Protein AF-A0A0C3IXW0-F1 (afdb_monomer_lite)

Structure (mmCIF, N/CA/C/O backbone):
data_AF-A0A0C3IXW0-F1
#
_entry.id   AF-A0A0C3IXW0-F1
#
loop_
_atom_site.group_PDB
_atom_site.id
_atom_site.type_symbol
_atom_site.label_atom_id
_atom_site.label_alt_id
_atom_site.label_comp_id
_atom_site.label_asym_id
_atom_site.label_entity_id
_atom_site.label_seq_id
_atom_site.pdbx_PDB_ins_code
_atom_site.Cartn_x
_atom_site.Cartn_y
_atom_site.Cartn_z
_atom_site.occupancy
_atom_site.B_iso_or_equiv
_atom_site.auth_seq_id
_atom_site.auth_comp_id
_atom_site.auth_asym_id
_atom_site.auth_atom_id
_atom_site.pdbx_PDB_model_num
ATOM 1 N N . MET A 1 1 ? 19.436 22.273 -28.286 1.00 43.81 1 MET A N 1
ATOM 2 C CA . MET A 1 1 ? 20.059 23.359 -29.070 1.00 43.81 1 MET A CA 1
ATOM 3 C C . MET A 1 1 ? 21.546 23.060 -29.174 1.00 43.81 1 MET A C 1
ATOM 5 O O . MET A 1 1 ? 22.273 23.337 -28.233 1.00 43.81 1 MET A O 1
ATOM 9 N N . LEU A 1 2 ? 21.974 22.397 -30.249 1.00 44.00 2 LEU A N 1
ATOM 10 C CA . LEU A 1 2 ? 23.385 22.105 -30.510 1.00 44.00 2 LEU A CA 1
ATOM 11 C C . LEU A 1 2 ? 23.857 23.068 -31.600 1.00 44.00 2 LEU A C 1
ATOM 13 O O . LEU A 1 2 ? 23.233 23.149 -32.655 1.00 44.00 2 LEU A O 1
ATOM 17 N N . LYS A 1 3 ? 24.893 23.850 -31.283 1.00 47.72 3 LYS A N 1
ATOM 18 C CA . LYS A 1 3 ? 25.547 24.798 -32.187 1.00 47.72 3 LYS A CA 1
ATOM 19 C C . LYS A 1 3 ? 26.262 24.006 -33.283 1.00 47.72 3 LYS A C 1
ATOM 21 O O . LYS A 1 3 ? 27.098 23.166 -32.972 1.00 47.72 3 LYS A O 1
ATOM 26 N N . SER A 1 4 ? 25.907 24.258 -34.537 1.00 51.47 4 SER A N 1
ATOM 27 C CA . SER A 1 4 ? 26.633 23.778 -35.710 1.00 51.47 4 SER A CA 1
ATOM 28 C C . SER A 1 4 ? 27.876 24.643 -35.910 1.00 51.47 4 SER A C 1
ATOM 30 O O . SER A 1 4 ? 27.757 25.842 -36.166 1.00 51.47 4 SER A O 1
ATOM 32 N N . GLU A 1 5 ? 29.052 24.043 -35.755 1.00 55.44 5 GLU A N 1
ATOM 33 C CA . GLU A 1 5 ? 30.338 24.665 -36.057 1.00 55.44 5 GLU A CA 1
ATOM 34 C C . GLU A 1 5 ? 30.558 24.710 -37.575 1.00 55.44 5 GLU A C 1
ATOM 36 O O . GLU A 1 5 ? 30.383 23.718 -38.281 1.00 55.44 5 GLU A O 1
ATOM 41 N N . HIS A 1 6 ? 30.912 25.900 -38.060 1.00 54.16 6 HIS A N 1
ATOM 42 C CA . HIS A 1 6 ? 31.424 26.150 -39.402 1.00 54.16 6 HIS A CA 1
ATOM 43 C C . HIS A 1 6 ? 32.792 25.478 -39.566 1.00 54.16 6 HIS A C 1
ATOM 45 O O . HIS A 1 6 ? 33.684 25.715 -38.754 1.00 54.16 6 HIS A O 1
ATOM 51 N N . PHE A 1 7 ? 32.970 24.698 -40.632 1.00 54.16 7 PHE A N 1
ATOM 52 C CA . PHE A 1 7 ? 34.252 24.092 -40.990 1.00 54.16 7 PHE A CA 1
ATOM 53 C C . PHE A 1 7 ? 34.618 24.461 -42.438 1.00 54.16 7 PHE A C 1
ATOM 55 O O . PHE A 1 7 ? 33.940 24.039 -43.368 1.00 54.16 7 PHE A O 1
ATOM 62 N N . PHE A 1 8 ? 35.643 25.317 -42.541 1.00 49.41 8 PHE A N 1
ATOM 63 C CA . PHE A 1 8 ? 36.585 25.612 -43.634 1.00 49.41 8 PHE A CA 1
ATOM 64 C C . PHE A 1 8 ? 36.162 25.419 -45.105 1.00 49.41 8 PHE A C 1
ATOM 66 O O . PHE A 1 8 ? 36.195 24.310 -45.628 1.00 49.41 8 PHE A O 1
ATOM 73 N N . ASP A 1 9 ? 35.947 26.548 -45.795 1.00 47.56 9 ASP A N 1
ATOM 74 C CA . ASP A 1 9 ? 36.293 26.711 -47.214 1.00 47.56 9 ASP A CA 1
ATOM 75 C C . ASP A 1 9 ? 37.772 27.129 -47.284 1.00 47.56 9 ASP A C 1
ATOM 77 O O . ASP A 1 9 ? 38.118 28.284 -47.027 1.00 47.56 9 ASP A O 1
ATOM 81 N N . GLU A 1 10 ? 38.661 26.181 -47.575 1.00 55.28 10 GLU A N 1
ATOM 82 C CA . GLU A 1 10 ? 40.061 26.457 -47.904 1.00 55.28 10 GLU A CA 1
ATOM 83 C C . GLU A 1 10 ? 40.209 26.284 -49.423 1.00 55.28 10 GLU A C 1
ATOM 85 O O . GLU A 1 10 ? 40.258 25.174 -49.948 1.00 55.28 10 GLU A O 1
ATOM 90 N N . GLU A 1 11 ? 40.162 27.405 -50.145 1.00 52.69 11 GLU A N 1
ATOM 91 C CA . GLU A 1 11 ? 40.345 27.457 -51.595 1.00 52.69 11 GLU A CA 1
ATOM 92 C C . GLU A 1 11 ? 41.782 27.059 -51.969 1.00 52.69 11 GLU A C 1
ATOM 94 O O . GLU A 1 11 ? 42.739 27.808 -51.744 1.00 52.69 11 GLU A O 1
ATOM 99 N N . ASP A 1 12 ? 41.925 25.892 -52.599 1.00 49.62 12 ASP A N 1
ATOM 100 C CA . ASP A 1 12 ? 43.148 25.453 -53.268 1.00 49.62 12 ASP A CA 1
ATOM 101 C C . ASP A 1 12 ? 43.511 26.423 -54.409 1.00 49.62 12 ASP A C 1
ATOM 103 O O . ASP A 1 12 ? 42.994 26.364 -55.529 1.00 49.62 12 ASP A O 1
ATOM 107 N N . LYS A 1 13 ? 44.454 27.329 -54.135 1.00 52.19 13 LYS A N 1
ATOM 108 C CA . LYS A 1 13 ? 45.142 28.136 -55.151 1.00 52.19 13 LYS A CA 1
ATOM 109 C C . LYS A 1 13 ? 46.038 27.237 -56.000 1.00 52.19 13 LYS A C 1
ATOM 111 O O . LYS A 1 13 ? 47.217 27.047 -55.704 1.00 52.19 13 LYS A O 1
ATOM 116 N N . VAL A 1 14 ? 45.497 26.727 -57.102 1.00 51.81 14 VAL A N 1
ATOM 117 C CA . VAL A 1 14 ? 46.283 26.082 -58.159 1.00 51.81 14 VAL A CA 1
ATOM 118 C C . VAL A 1 14 ? 47.161 27.141 -58.835 1.00 51.81 14 VAL A C 1
ATOM 120 O O . VAL A 1 14 ? 46.708 27.929 -59.663 1.00 51.81 14 VAL A O 1
ATOM 123 N N . MET A 1 15 ? 48.441 27.178 -58.462 1.00 49.78 15 MET A N 1
ATOM 124 C CA . MET A 1 15 ? 49.476 27.949 -59.153 1.00 49.78 15 MET A CA 1
ATOM 125 C C . MET A 1 15 ? 49.692 27.357 -60.553 1.00 49.78 15 MET A C 1
ATOM 127 O O . MET A 1 15 ? 50.467 26.419 -60.733 1.00 49.78 15 MET A O 1
ATOM 131 N N . HIS A 1 16 ? 49.007 27.901 -61.560 1.00 48.38 16 HIS A N 1
ATOM 132 C CA . HIS A 1 16 ? 49.350 27.666 -62.960 1.00 48.38 16 HIS A CA 1
ATOM 133 C C . HIS A 1 16 ? 50.723 28.287 -63.244 1.00 48.38 16 HIS A C 1
ATOM 135 O O . HIS A 1 16 ? 50.851 29.497 -63.423 1.00 48.38 16 HIS A O 1
ATOM 141 N N . VAL A 1 17 ? 51.764 27.456 -63.285 1.00 56.75 17 VAL A N 1
ATOM 142 C CA . VAL A 1 17 ? 53.072 27.855 -63.812 1.00 56.75 17 VAL A CA 1
ATOM 143 C C . VAL A 1 17 ? 52.932 27.968 -65.330 1.00 56.75 17 VAL A C 1
ATOM 145 O O . VAL A 1 17 ? 53.024 26.980 -66.055 1.00 56.75 17 VAL A O 1
ATOM 148 N N . VAL A 1 18 ? 52.651 29.179 -65.810 1.00 55.78 18 VAL A N 1
ATOM 149 C CA . VAL A 1 18 ? 52.699 29.516 -67.235 1.00 55.78 18 VAL A CA 1
ATOM 150 C C . VAL A 1 18 ? 54.173 29.568 -67.633 1.00 55.78 18 VAL A C 1
ATOM 152 O O . VAL A 1 18 ? 54.885 30.518 -67.315 1.00 55.78 18 VAL A O 1
ATOM 155 N N . ILE A 1 19 ? 54.656 28.515 -68.289 1.00 57.59 19 ILE A N 1
ATOM 156 C CA . ILE A 1 19 ? 55.967 28.524 -68.939 1.00 57.59 19 ILE A CA 1
ATOM 157 C C . ILE A 1 19 ? 55.780 29.248 -70.274 1.00 57.59 19 ILE A C 1
ATOM 159 O O . ILE A 1 19 ? 55.389 28.639 -71.268 1.00 57.59 19 ILE A O 1
ATOM 163 N N . GLU A 1 20 ? 56.007 30.560 -70.291 1.00 47.41 20 GLU A N 1
ATOM 164 C CA . GLU A 1 20 ? 56.061 31.314 -71.544 1.00 47.41 20 GLU A CA 1
ATOM 165 C C . GLU A 1 20 ? 57.334 30.937 -72.323 1.00 47.41 20 GLU A C 1
ATOM 167 O O . GLU A 1 20 ? 58.444 31.019 -71.777 1.00 47.41 20 GLU A O 1
ATOM 172 N N . PRO A 1 21 ? 57.226 30.524 -73.598 1.00 50.06 21 PRO A N 1
ATOM 173 C CA . PRO A 1 21 ? 58.394 30.288 -74.427 1.00 50.06 21 PRO A CA 1
ATOM 174 C C . PRO A 1 21 ? 59.062 31.630 -74.750 1.00 50.06 21 PRO A C 1
ATOM 176 O O . PRO A 1 21 ? 58.533 32.439 -75.508 1.00 50.06 21 PRO A O 1
ATOM 179 N N . LYS A 1 22 ? 60.256 31.865 -74.191 1.00 52.06 22 LYS A N 1
ATOM 180 C CA . LYS A 1 22 ? 61.136 32.965 -74.609 1.00 52.06 22 LYS A CA 1
ATOM 181 C C . LYS A 1 22 ? 61.549 32.755 -76.069 1.00 52.06 22 LYS A C 1
ATOM 183 O O . LYS A 1 22 ? 62.499 32.024 -76.344 1.00 52.06 22 LYS A O 1
ATOM 188 N N . THR A 1 23 ? 60.870 33.424 -76.994 1.00 49.09 23 THR A N 1
ATOM 189 C CA . THR A 1 23 ? 61.355 33.643 -78.359 1.00 49.09 23 THR A CA 1
ATOM 190 C C . THR A 1 23 ? 62.558 34.578 -78.278 1.00 49.09 23 THR A C 1
ATOM 192 O O . THR A 1 23 ? 62.405 35.786 -78.123 1.00 49.09 23 THR A O 1
ATOM 195 N N . LYS A 1 24 ? 63.769 34.011 -78.284 1.00 56.22 24 LYS A N 1
ATOM 196 C CA . LYS A 1 24 ? 64.997 34.788 -78.461 1.00 56.22 24 LYS A CA 1
ATOM 197 C C . LYS A 1 24 ? 65.066 35.266 -79.908 1.00 56.22 24 LYS A C 1
ATOM 199 O O . LYS A 1 24 ? 64.946 34.460 -80.827 1.00 56.22 24 LYS A O 1
ATOM 204 N N . ASP A 1 25 ? 65.249 36.573 -80.038 1.00 49.50 25 ASP A N 1
ATOM 205 C CA . ASP A 1 25 ? 65.480 37.312 -81.268 1.00 49.50 25 ASP A CA 1
ATOM 206 C C . ASP A 1 25 ? 66.530 36.656 -82.170 1.00 49.50 25 ASP A C 1
ATOM 208 O O . ASP A 1 25 ? 67.577 36.185 -81.717 1.00 49.50 25 ASP A O 1
ATOM 212 N N . ALA A 1 26 ? 66.228 36.677 -83.466 1.00 53.66 26 ALA A N 1
ATOM 213 C CA . ALA A 1 26 ? 67.170 36.414 -84.536 1.00 53.66 26 ALA A CA 1
ATOM 214 C C . ALA A 1 26 ? 68.257 37.500 -84.524 1.00 53.66 26 ALA A C 1
ATOM 216 O O . ALA A 1 26 ? 67.979 38.664 -84.805 1.00 53.66 26 ALA A O 1
ATOM 217 N N . GLY A 1 27 ? 69.486 37.114 -84.186 1.00 49.66 27 GLY A N 1
ATOM 218 C CA . GLY A 1 27 ? 70.673 37.957 -84.277 1.00 49.66 27 GLY A CA 1
ATOM 219 C C . GLY A 1 27 ? 71.800 37.197 -84.970 1.00 49.66 27 GLY A C 1
ATOM 220 O O . GLY A 1 27 ? 72.278 36.207 -84.427 1.00 49.66 27 GLY A O 1
ATOM 221 N N . ASP A 1 28 ? 72.129 37.671 -86.172 1.00 51.09 28 ASP A N 1
ATOM 222 C CA . ASP A 1 28 ? 73.335 37.502 -86.995 1.00 51.09 28 ASP A CA 1
ATOM 223 C C . ASP A 1 28 ? 74.176 36.218 -86.870 1.00 51.09 28 ASP A C 1
ATOM 225 O O . ASP A 1 28 ? 74.871 35.962 -85.886 1.00 51.09 28 ASP A O 1
ATOM 229 N N . CYS A 1 29 ? 74.196 35.464 -87.973 1.00 45.81 29 CYS A N 1
ATOM 230 C CA . CYS A 1 29 ? 75.134 34.378 -88.241 1.00 45.81 29 CYS A CA 1
ATOM 231 C C . CYS A 1 29 ? 76.547 34.922 -88.531 1.00 45.81 29 CYS A C 1
ATOM 233 O O . CYS A 1 29 ? 76.700 35.712 -89.464 1.00 45.81 29 CYS A O 1
ATOM 235 N N . PRO A 1 30 ? 77.601 34.435 -87.854 1.00 51.31 30 PRO A N 1
ATOM 236 C CA . PRO A 1 30 ? 78.941 34.429 -88.416 1.00 51.31 30 PRO A CA 1
ATOM 237 C C . PRO A 1 30 ? 79.076 33.215 -89.345 1.00 51.31 30 PRO A C 1
ATOM 239 O O . PRO A 1 30 ? 78.969 32.067 -88.911 1.00 51.31 30 PRO A O 1
ATOM 242 N N . GLU A 1 31 ? 79.304 33.481 -90.629 1.00 56.25 31 GLU A N 1
ATOM 243 C CA . GLU A 1 31 ? 79.853 32.504 -91.564 1.00 56.25 31 GLU A CA 1
ATOM 244 C C . GLU A 1 31 ? 81.318 32.250 -91.190 1.00 56.25 31 GLU A C 1
ATOM 246 O O . GLU A 1 31 ? 82.187 33.056 -91.508 1.00 56.25 31 GLU A O 1
ATOM 251 N N . ASP A 1 32 ? 81.608 31.141 -90.510 1.00 44.06 32 ASP A N 1
ATOM 252 C CA . ASP A 1 32 ? 82.931 30.529 -90.619 1.00 44.06 32 ASP A CA 1
ATOM 253 C C . ASP A 1 32 ? 82.841 29.010 -90.431 1.00 44.06 32 ASP A C 1
ATOM 255 O O . ASP A 1 32 ? 82.198 28.492 -89.516 1.00 44.06 32 ASP A O 1
ATOM 259 N N . GLY A 1 33 ? 83.411 28.284 -91.390 1.00 55.66 33 GLY A N 1
ATOM 260 C CA . GLY A 1 33 ? 83.182 26.861 -91.599 1.00 55.66 33 GLY A CA 1
ATOM 261 C C . GLY A 1 33 ? 83.818 25.968 -90.534 1.00 55.66 33 GLY A C 1
ATOM 262 O O . GLY A 1 33 ? 85.036 25.832 -90.472 1.00 55.66 33 GLY A O 1
ATOM 263 N N . SER A 1 34 ? 82.982 25.243 -89.789 1.00 49.81 34 SER A N 1
ATOM 264 C CA . SER A 1 34 ? 83.368 24.030 -89.059 1.00 49.81 34 SER A CA 1
ATOM 265 C C . SER A 1 34 ? 82.325 22.940 -89.312 1.00 49.81 34 SER A C 1
ATOM 267 O O . SER A 1 34 ? 81.274 22.878 -88.682 1.00 49.81 34 SER A O 1
ATOM 269 N N . LEU A 1 35 ? 82.609 22.055 -90.268 1.00 53.91 35 LEU A N 1
ATOM 270 C CA . LEU A 1 35 ? 81.763 20.911 -90.646 1.00 53.91 35 LEU A CA 1
ATOM 271 C C . LEU A 1 35 ? 81.792 19.756 -89.611 1.00 53.91 35 LEU A C 1
ATOM 273 O O . LEU A 1 35 ? 81.390 18.637 -89.925 1.00 53.91 35 LEU A O 1
ATOM 277 N N . GLY A 1 36 ? 82.262 20.014 -88.382 1.00 53.97 36 GLY A N 1
ATOM 278 C CA . GLY A 1 36 ? 82.403 19.030 -87.301 1.00 53.97 36 GLY A CA 1
ATOM 279 C C . GLY A 1 36 ? 81.260 18.978 -86.273 1.00 53.97 36 GLY A C 1
ATOM 280 O O . GLY A 1 36 ? 81.134 17.967 -85.590 1.00 53.97 36 GLY A O 1
ATOM 281 N N . ASP A 1 37 ? 80.398 20.000 -86.178 1.00 55.12 37 ASP A N 1
ATOM 282 C CA . ASP A 1 37 ? 79.475 20.166 -85.030 1.00 55.12 37 ASP A CA 1
ATOM 283 C C . ASP A 1 37 ? 78.031 19.653 -85.239 1.00 55.12 37 ASP A C 1
ATOM 285 O O . ASP A 1 37 ? 77.286 19.459 -84.275 1.00 55.12 37 ASP A O 1
ATOM 289 N N . CYS A 1 38 ? 77.619 19.345 -86.476 1.00 59.81 38 CYS A N 1
ATOM 290 C CA . CYS A 1 38 ? 76.260 18.847 -86.769 1.00 59.81 38 CYS A CA 1
ATOM 291 C C . CYS A 1 38 ? 75.973 17.449 -86.186 1.00 59.81 38 CYS A C 1
ATOM 293 O O . CYS A 1 38 ? 74.821 17.106 -85.911 1.00 59.81 38 CYS A O 1
ATOM 295 N N . SER A 1 39 ? 77.007 16.624 -85.988 1.00 71.00 39 SER A N 1
ATOM 296 C CA . SER A 1 39 ? 76.845 15.294 -85.388 1.00 71.00 39 SER A CA 1
ATOM 297 C C . SER A 1 39 ? 76.528 15.390 -83.891 1.00 71.00 39 SER A C 1
ATOM 299 O O . SER A 1 39 ? 75.656 14.676 -83.393 1.00 71.00 39 SER A O 1
ATOM 301 N N . ASP A 1 40 ? 77.177 16.313 -83.182 1.00 77.06 40 ASP A N 1
ATOM 302 C CA . ASP A 1 40 ? 76.970 16.521 -81.748 1.00 77.06 40 ASP A CA 1
ATOM 303 C C . ASP A 1 40 ? 75.621 17.182 -81.443 1.00 77.06 40 ASP A C 1
ATOM 305 O O . ASP A 1 40 ? 74.976 16.867 -80.441 1.00 77.06 40 ASP A O 1
ATOM 309 N N . GLU A 1 41 ? 75.138 18.072 -82.310 1.00 81.00 41 GLU A N 1
ATOM 310 C CA . GLU A 1 41 ? 73.807 18.671 -82.171 1.00 81.00 41 GLU A CA 1
ATOM 311 C C . GLU A 1 41 ? 72.678 17.651 -82.390 1.00 81.00 41 GLU A C 1
ATOM 313 O O . GLU A 1 41 ? 71.725 17.592 -81.609 1.00 81.00 41 GLU A O 1
ATOM 318 N N . MET A 1 42 ? 72.818 16.763 -83.379 1.00 82.06 42 MET A N 1
ATOM 319 C CA . MET A 1 42 ? 71.857 15.682 -83.618 1.00 82.06 42 MET A CA 1
ATOM 320 C C . MET A 1 42 ? 71.822 14.676 -82.457 1.00 82.06 42 MET A C 1
ATOM 322 O O . MET A 1 42 ? 70.748 14.211 -82.068 1.00 82.06 42 MET A O 1
ATOM 326 N N . LEU A 1 43 ? 72.980 14.355 -81.868 1.00 83.56 43 LEU A N 1
ATOM 327 C CA . LEU A 1 43 ? 73.062 13.504 -80.679 1.00 83.56 43 LEU A CA 1
ATOM 328 C C . LEU A 1 43 ? 72.434 14.175 -79.453 1.00 83.56 43 LEU A C 1
ATOM 330 O O . LEU A 1 43 ? 71.672 13.518 -78.743 1.00 83.56 43 LEU A O 1
ATOM 334 N N . ARG A 1 44 ? 72.663 15.479 -79.243 1.00 83.75 44 ARG A N 1
ATOM 335 C CA . ARG A 1 44 ? 72.003 16.257 -78.181 1.00 83.75 44 ARG A CA 1
ATOM 336 C C . ARG A 1 44 ? 70.485 16.291 -78.356 1.00 83.75 44 ARG A C 1
ATOM 338 O O . ARG A 1 44 ? 69.772 16.028 -77.395 1.00 83.75 44 ARG A O 1
ATOM 345 N N . SER A 1 45 ? 69.986 16.515 -79.571 1.00 87.38 45 SER A N 1
ATOM 346 C CA . SER A 1 45 ? 68.547 16.498 -79.879 1.00 87.38 45 SER A CA 1
ATOM 347 C C . SER A 1 45 ? 67.903 15.119 -79.657 1.00 87.38 45 SER A C 1
ATOM 349 O O . SER A 1 45 ? 66.800 15.000 -79.115 1.00 87.38 45 SER A O 1
ATOM 351 N N . ARG A 1 46 ? 68.602 14.036 -80.024 1.00 86.62 46 ARG A N 1
ATOM 352 C CA . ARG A 1 46 ? 68.128 12.667 -79.764 1.00 86.62 46 ARG A CA 1
ATOM 353 C C . ARG A 1 46 ? 68.131 12.334 -78.274 1.00 86.62 46 ARG A C 1
ATOM 355 O O . ARG A 1 46 ? 67.195 11.681 -77.812 1.00 86.62 46 ARG A O 1
ATOM 362 N N . LEU A 1 47 ? 69.148 12.784 -77.538 1.00 89.56 47 LEU A N 1
ATOM 363 C CA . LEU A 1 47 ? 69.245 12.597 -76.093 1.00 89.56 47 LEU A CA 1
ATOM 364 C C . LEU A 1 47 ? 68.114 13.337 -75.367 1.00 89.56 47 LEU A C 1
ATOM 366 O O . LEU A 1 47 ? 67.398 12.710 -74.592 1.00 89.56 47 LEU A O 1
ATOM 370 N N . THR A 1 48 ? 67.862 14.608 -75.698 1.00 90.25 48 THR A N 1
ATOM 371 C CA . THR A 1 48 ? 66.762 15.385 -75.100 1.00 90.25 48 THR A CA 1
ATOM 372 C C . THR A 1 48 ? 65.392 14.801 -75.441 1.00 90.25 48 THR A C 1
ATOM 374 O O . THR A 1 48 ? 64.539 14.684 -74.566 1.00 90.25 48 THR A O 1
ATOM 377 N N . THR A 1 49 ? 65.184 14.333 -76.677 1.00 93.12 49 THR A N 1
ATOM 378 C CA . THR A 1 49 ? 63.939 13.643 -77.064 1.00 93.12 49 THR A CA 1
ATOM 379 C C . THR A 1 49 ? 63.715 12.373 -76.234 1.00 93.12 49 THR A C 1
ATOM 381 O O . THR A 1 49 ? 62.591 12.080 -75.821 1.00 93.12 49 THR A O 1
ATOM 384 N N . MET A 1 50 ? 64.776 11.601 -75.978 1.00 94.12 50 MET A N 1
ATOM 385 C CA . MET A 1 50 ? 64.699 10.397 -75.150 1.00 94.12 50 MET A CA 1
ATOM 386 C C . MET A 1 50 ? 64.417 10.735 -73.678 1.00 94.12 50 MET A C 1
ATOM 388 O O . MET A 1 50 ? 63.594 10.068 -73.051 1.00 94.12 50 MET A O 1
ATOM 392 N N . GLU A 1 51 ? 65.048 11.778 -73.137 1.00 93.62 51 GLU A N 1
ATOM 393 C CA . GLU A 1 51 ? 64.804 12.268 -71.776 1.00 93.62 51 GLU A CA 1
ATOM 394 C C . GLU A 1 51 ? 63.363 12.758 -71.592 1.00 93.62 51 GLU A C 1
ATOM 396 O O . GLU A 1 51 ? 62.710 12.364 -70.623 1.00 93.62 51 GLU A O 1
ATOM 401 N N . CYS A 1 52 ? 62.822 13.523 -72.547 1.00 93.69 52 CYS A N 1
ATOM 402 C CA . CYS A 1 52 ? 61.420 13.946 -72.536 1.00 93.69 52 CYS A CA 1
ATOM 403 C C . CYS A 1 52 ? 60.467 12.745 -72.501 1.00 93.69 52 CYS A C 1
ATOM 405 O O . CYS A 1 52 ? 59.585 12.698 -71.646 1.00 93.69 52 CYS A O 1
ATOM 407 N N . ARG A 1 53 ? 60.694 11.720 -73.337 1.00 95.69 53 ARG A N 1
ATOM 408 C CA . ARG A 1 53 ? 59.879 10.490 -73.320 1.00 95.69 53 ARG A CA 1
ATOM 409 C C . ARG A 1 53 ? 59.956 9.746 -71.987 1.00 95.69 53 ARG A C 1
ATOM 411 O O . ARG A 1 53 ? 58.954 9.214 -71.520 1.00 95.69 53 ARG A O 1
ATOM 418 N N . LEU A 1 54 ? 61.133 9.684 -71.358 1.00 95.81 54 LEU A N 1
ATOM 419 C CA . LEU A 1 54 ? 61.286 9.059 -70.038 1.00 95.81 54 LEU A CA 1
ATOM 420 C C . LEU A 1 54 ? 60.522 9.829 -68.950 1.00 95.81 54 LEU A C 1
ATOM 422 O O . LEU A 1 54 ? 59.938 9.205 -68.061 1.00 95.81 54 LEU A O 1
ATOM 426 N N . ILE A 1 55 ? 60.513 11.163 -69.016 1.00 96.00 55 ILE A N 1
ATOM 427 C CA . ILE A 1 55 ? 59.741 12.017 -68.105 1.00 96.00 55 ILE A CA 1
ATOM 428 C C . ILE A 1 55 ? 58.239 11.806 -68.321 1.00 96.00 55 ILE A C 1
ATOM 430 O O . ILE A 1 55 ? 57.523 11.602 -67.342 1.00 96.00 55 ILE A O 1
ATOM 434 N N . GLU A 1 56 ? 57.774 11.783 -69.572 1.00 96.06 56 GLU A N 1
ATOM 435 C CA . GLU A 1 56 ? 56.375 11.509 -69.930 1.00 96.06 56 GLU A CA 1
ATOM 436 C C . GLU A 1 56 ? 55.917 10.143 -69.408 1.00 96.06 56 GLU A C 1
ATOM 438 O O . GLU A 1 56 ? 54.928 10.072 -68.682 1.00 96.06 56 GLU A O 1
ATOM 443 N N . MET A 1 57 ? 56.682 9.075 -69.665 1.00 96.25 57 MET A N 1
ATOM 444 C CA . MET A 1 57 ? 56.362 7.732 -69.161 1.00 96.25 57 MET A CA 1
ATOM 445 C C . MET A 1 57 ? 56.331 7.679 -67.628 1.00 96.25 57 MET A C 1
ATOM 447 O O . MET A 1 57 ? 55.473 7.019 -67.040 1.00 96.25 57 MET A O 1
ATOM 451 N N . ARG A 1 58 ? 57.256 8.374 -66.950 1.00 96.56 58 ARG A N 1
ATOM 452 C CA . ARG A 1 58 ? 57.257 8.456 -65.481 1.00 96.56 58 ARG A CA 1
ATOM 453 C C . ARG A 1 58 ? 56.031 9.208 -64.968 1.00 96.56 58 ARG A C 1
ATOM 455 O O . ARG A 1 58 ? 55.446 8.794 -63.969 1.00 96.56 58 ARG A O 1
ATOM 462 N N . HIS A 1 59 ? 55.657 10.301 -65.626 1.00 95.94 59 HIS A N 1
ATOM 463 C CA . HIS A 1 59 ? 54.481 11.081 -65.270 1.00 95.94 59 HIS A CA 1
ATOM 464 C C . HIS A 1 59 ? 53.202 10.262 -65.459 1.00 95.94 59 HIS A C 1
ATOM 466 O O . HIS A 1 59 ? 52.417 10.158 -64.523 1.00 95.94 59 HIS A O 1
ATOM 472 N N . GLU A 1 60 ? 53.038 9.597 -66.603 1.00 96.62 60 GLU A N 1
ATOM 473 C CA . GLU A 1 60 ? 51.896 8.722 -66.880 1.00 96.62 60 GLU A CA 1
ATOM 474 C C . GLU A 1 60 ? 51.793 7.585 -65.853 1.00 96.62 60 GLU A C 1
ATOM 476 O O . GLU A 1 60 ? 50.729 7.359 -65.274 1.00 96.62 60 GLU A O 1
ATOM 481 N N . HIS A 1 61 ? 52.917 6.937 -65.524 1.00 96.75 61 HIS A N 1
ATOM 482 C CA . HIS A 1 61 ? 52.958 5.908 -64.484 1.00 96.75 61 HIS A CA 1
ATOM 483 C C . HIS A 1 61 ? 52.551 6.442 -63.099 1.00 96.75 61 HIS A C 1
ATOM 485 O O . HIS A 1 61 ? 51.815 5.776 -62.367 1.00 96.75 61 HIS A O 1
ATOM 491 N N . ASN A 1 62 ? 53.008 7.640 -62.723 1.00 96.62 62 ASN A N 1
ATOM 492 C CA . ASN A 1 62 ? 52.628 8.269 -61.456 1.00 96.62 62 ASN A CA 1
ATOM 493 C C . ASN A 1 62 ? 51.144 8.653 -61.432 1.00 96.62 62 ASN A C 1
ATOM 495 O O . ASN A 1 62 ? 50.474 8.419 -60.427 1.00 96.62 62 ASN A O 1
ATOM 499 N N . MET A 1 63 ? 50.615 9.183 -62.536 1.00 97.12 63 MET A N 1
ATOM 500 C CA . MET A 1 63 ? 49.197 9.519 -62.659 1.00 97.12 63 MET A CA 1
ATOM 501 C C . MET A 1 63 ? 48.313 8.274 -62.544 1.00 97.12 63 MET A C 1
ATOM 503 O O . MET A 1 63 ? 47.294 8.310 -61.854 1.00 97.12 63 MET A O 1
ATOM 507 N N . GLU A 1 64 ? 48.720 7.150 -63.139 1.00 97.19 64 GLU A N 1
ATOM 508 C CA . GLU A 1 64 ? 47.982 5.890 -63.020 1.00 97.19 64 GLU A CA 1
ATOM 509 C C . GLU A 1 6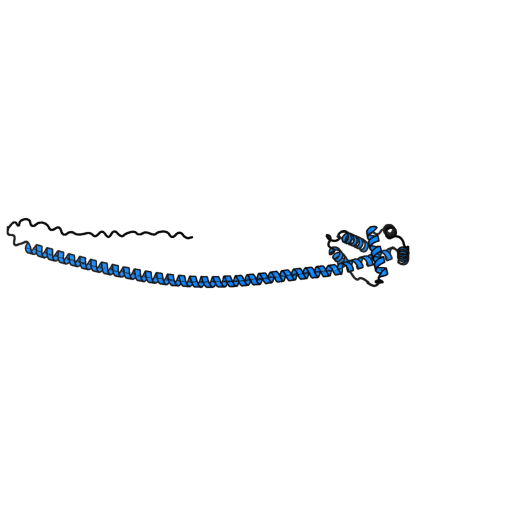4 ? 48.063 5.298 -61.601 1.00 97.19 64 GLU A C 1
ATOM 511 O O . GLU A 1 64 ? 47.061 4.794 -61.078 1.00 97.19 64 GLU A O 1
ATOM 516 N N . ARG A 1 65 ? 49.215 5.425 -60.921 1.00 96.94 65 ARG A N 1
ATOM 517 C CA . ARG A 1 65 ? 49.346 5.071 -59.495 1.00 96.94 65 ARG A CA 1
ATOM 518 C C . ARG A 1 65 ? 48.391 5.906 -58.637 1.00 96.94 65 ARG A C 1
ATOM 520 O O . ARG A 1 65 ? 47.619 5.324 -57.878 1.00 96.94 65 ARG A O 1
ATOM 527 N N . HIS A 1 66 ? 48.383 7.230 -58.791 1.00 97.12 66 HIS A N 1
ATOM 528 C CA . HIS A 1 66 ? 47.494 8.111 -58.028 1.00 97.12 66 HIS A CA 1
ATOM 529 C C . HIS A 1 66 ? 46.017 7.854 -58.325 1.00 97.12 66 HIS A C 1
ATOM 531 O O . HIS A 1 66 ? 45.204 7.801 -57.404 1.00 97.12 66 HIS A O 1
ATOM 537 N N . ARG A 1 67 ? 45.650 7.609 -59.589 1.00 96.94 67 ARG A N 1
ATOM 538 C CA . ARG A 1 67 ? 44.285 7.205 -59.955 1.00 96.94 67 ARG A CA 1
ATOM 539 C C . ARG A 1 67 ? 43.884 5.901 -59.261 1.00 96.94 67 ARG A C 1
ATOM 541 O O . ARG A 1 67 ? 42.771 5.795 -58.745 1.00 96.94 67 ARG A O 1
ATOM 548 N N . SER A 1 68 ? 44.787 4.923 -59.219 1.00 97.12 68 SER A N 1
ATOM 549 C CA . SER A 1 68 ? 44.563 3.647 -58.534 1.00 97.12 68 SER A CA 1
ATOM 550 C C . SER A 1 68 ? 44.421 3.809 -57.017 1.00 97.12 68 SER A C 1
ATOM 552 O O . SER A 1 68 ? 43.574 3.156 -56.410 1.00 97.12 68 SER A O 1
ATOM 554 N N . GLU A 1 69 ? 45.221 4.676 -56.396 1.00 97.62 69 GLU A N 1
ATOM 555 C CA . GLU A 1 69 ? 45.130 5.012 -54.968 1.00 97.62 69 GLU A CA 1
ATOM 556 C C . GLU A 1 69 ? 43.812 5.719 -54.638 1.00 97.62 69 GLU A C 1
ATOM 558 O O . GLU A 1 69 ? 43.106 5.292 -53.726 1.00 97.62 69 GLU A O 1
ATOM 563 N N . MET A 1 70 ? 43.420 6.715 -55.439 1.00 97.69 70 MET A N 1
ATOM 564 C CA . MET A 1 70 ? 42.139 7.413 -55.292 1.00 97.69 70 MET A CA 1
ATOM 565 C C . MET A 1 70 ? 40.950 6.459 -55.408 1.00 97.69 70 MET A C 1
ATOM 567 O O . MET A 1 70 ? 40.015 6.538 -54.615 1.00 97.69 70 MET A O 1
ATOM 571 N N . LYS A 1 71 ? 40.999 5.505 -56.346 1.00 97.50 71 LYS A N 1
ATOM 572 C CA . LYS A 1 71 ? 39.955 4.483 -56.485 1.00 97.50 71 LYS A CA 1
ATOM 573 C C . LYS A 1 71 ? 39.859 3.576 -55.253 1.00 97.50 71 LYS A C 1
ATOM 575 O O . LYS A 1 71 ? 38.757 3.253 -54.821 1.00 97.50 71 LYS A O 1
ATOM 580 N N . LYS A 1 72 ? 40.996 3.173 -54.671 1.00 97.81 72 LYS A N 1
ATOM 581 C CA . LYS A 1 72 ? 41.010 2.374 -53.434 1.00 97.81 72 LYS A CA 1
ATOM 582 C C . LYS A 1 72 ? 40.418 3.152 -52.260 1.00 97.81 72 LYS A C 1
ATOM 584 O O . LYS A 1 72 ? 39.611 2.588 -51.527 1.00 97.81 72 LYS A O 1
ATOM 589 N N . LEU A 1 73 ? 40.779 4.428 -52.120 1.00 97.88 73 LEU A N 1
ATOM 590 C CA . LEU A 1 73 ? 40.254 5.300 -51.071 1.00 97.88 73 LEU A CA 1
ATOM 591 C C . LEU A 1 73 ? 38.733 5.488 -51.203 1.00 97.88 73 LEU A C 1
ATOM 593 O O . LEU A 1 73 ? 38.019 5.380 -50.210 1.00 97.88 73 LEU A O 1
ATOM 597 N N . ASP A 1 74 ? 38.228 5.702 -52.423 1.00 97.75 74 ASP A N 1
ATOM 598 C CA . ASP A 1 74 ? 36.786 5.802 -52.700 1.00 97.75 74 ASP A CA 1
ATOM 599 C C . ASP A 1 74 ? 36.040 4.506 -52.339 1.00 97.75 74 ASP A C 1
ATOM 601 O O . ASP A 1 74 ? 35.003 4.534 -51.671 1.00 97.75 74 ASP A O 1
ATOM 605 N N . ASP A 1 75 ? 36.593 3.345 -52.703 1.00 97.69 75 ASP A N 1
ATOM 606 C CA . ASP A 1 75 ? 36.002 2.051 -52.355 1.00 97.69 75 ASP A CA 1
ATOM 607 C C . ASP A 1 75 ? 36.015 1.793 -50.836 1.00 97.69 75 ASP A C 1
ATOM 609 O O . ASP A 1 75 ? 35.045 1.258 -50.288 1.00 97.69 75 ASP A O 1
ATOM 613 N N . GLU A 1 76 ? 37.084 2.169 -50.133 1.00 98.00 76 GLU A N 1
ATOM 614 C CA . GLU A 1 76 ? 37.169 2.085 -48.671 1.00 98.00 76 GLU A CA 1
ATOM 615 C C . GLU A 1 76 ? 36.173 3.024 -47.989 1.00 98.00 76 GLU A C 1
ATOM 617 O O . GLU A 1 76 ? 35.454 2.602 -47.077 1.00 98.00 76 GLU A O 1
ATOM 622 N N . PHE A 1 77 ? 36.060 4.260 -48.478 1.00 98.00 77 PHE A N 1
ATOM 623 C CA . PHE A 1 77 ? 35.084 5.230 -48.002 1.00 98.00 77 PHE A CA 1
ATOM 624 C C . PHE A 1 77 ? 33.654 4.715 -48.196 1.00 98.00 77 PHE A C 1
ATOM 626 O O . PHE A 1 77 ? 32.866 4.714 -47.247 1.00 98.00 77 PHE A O 1
ATOM 633 N N . ARG A 1 78 ? 33.325 4.171 -49.376 1.00 98.00 78 ARG A N 1
ATOM 634 C CA . ARG A 1 78 ? 32.009 3.572 -49.651 1.00 98.00 78 ARG A CA 1
ATOM 635 C C . ARG A 1 78 ? 31.688 2.442 -48.669 1.00 98.00 78 ARG A C 1
ATOM 637 O O . ARG A 1 78 ? 30.605 2.424 -48.084 1.00 98.00 78 ARG A O 1
ATOM 644 N N . ARG A 1 79 ? 32.644 1.540 -48.408 1.00 98.00 79 ARG A N 1
ATOM 645 C CA . ARG A 1 79 ? 32.475 0.457 -47.417 1.00 98.00 79 ARG A CA 1
ATOM 646 C C . ARG A 1 79 ? 32.282 0.995 -45.996 1.00 98.00 79 ARG A C 1
ATOM 648 O O . ARG A 1 79 ? 31.474 0.443 -45.245 1.00 98.00 79 ARG A O 1
ATOM 655 N N . ALA A 1 80 ? 33.001 2.050 -45.615 1.00 97.31 80 ALA A N 1
ATOM 656 C CA . ALA A 1 80 ? 32.862 2.685 -44.306 1.00 97.31 80 ALA A CA 1
ATOM 657 C C . ALA A 1 80 ? 31.481 3.341 -44.133 1.00 97.31 80 ALA A C 1
ATOM 659 O O . ALA A 1 80 ? 30.844 3.175 -43.087 1.00 97.31 80 ALA A O 1
ATOM 660 N N . VAL A 1 81 ? 30.977 4.016 -45.170 1.00 97.88 81 VAL A N 1
ATOM 661 C CA . VAL A 1 81 ? 29.622 4.588 -45.198 1.00 97.88 81 VAL A CA 1
ATOM 662 C C . VAL A 1 81 ? 28.564 3.492 -45.058 1.00 97.88 81 VAL A C 1
ATOM 664 O O . VAL A 1 81 ? 27.669 3.609 -44.217 1.00 97.88 81 VAL A O 1
ATOM 667 N N . ASP A 1 82 ? 28.688 2.390 -45.800 1.00 97.25 82 ASP A N 1
ATOM 668 C CA . ASP A 1 82 ? 27.750 1.266 -45.712 1.00 97.25 82 ASP A CA 1
ATOM 669 C C . ASP A 1 82 ? 27.746 0.613 -44.324 1.00 97.25 82 ASP A C 1
ATOM 671 O O . ASP A 1 82 ? 26.682 0.274 -43.792 1.00 97.25 82 ASP A O 1
ATOM 675 N N . LYS A 1 83 ? 28.922 0.465 -43.701 1.00 97.88 83 LYS A N 1
ATOM 676 C CA . LYS A 1 83 ? 29.043 -0.048 -42.329 1.00 97.88 83 LYS A CA 1
ATOM 677 C C . LYS A 1 83 ? 28.351 0.881 -41.333 1.00 97.88 83 LYS A C 1
ATOM 679 O O . LYS A 1 83 ? 27.544 0.411 -40.533 1.00 97.88 83 LYS A O 1
ATOM 684 N N . THR A 1 84 ? 28.595 2.186 -41.430 1.00 97.50 84 THR A N 1
ATOM 685 C CA . THR A 1 84 ? 27.942 3.196 -40.585 1.00 97.50 84 THR A CA 1
ATOM 686 C C . THR A 1 84 ? 26.423 3.163 -40.753 1.00 97.50 84 THR A C 1
ATOM 688 O O . THR A 1 84 ? 25.691 3.160 -39.765 1.00 97.50 84 THR A O 1
ATOM 691 N N . LYS A 1 85 ? 25.924 3.048 -41.990 1.00 97.81 85 LYS A N 1
ATOM 692 C CA . LYS A 1 85 ? 24.485 2.950 -42.273 1.00 97.81 85 LYS A CA 1
ATOM 693 C C . LYS A 1 85 ? 23.848 1.722 -41.617 1.00 97.81 85 LYS A C 1
ATOM 695 O O . LYS A 1 85 ? 22.756 1.833 -41.060 1.00 97.81 85 LYS A O 1
ATOM 700 N N . LYS A 1 86 ? 24.525 0.567 -41.650 1.00 98.12 86 LYS A N 1
ATOM 701 C CA . LYS A 1 86 ? 24.073 -0.646 -40.946 1.00 98.12 86 LYS A CA 1
ATOM 702 C C . LYS A 1 86 ? 24.017 -0.420 -39.435 1.00 98.12 86 LYS A C 1
ATOM 704 O O . LYS A 1 86 ? 22.959 -0.620 -38.850 1.00 98.12 86 LYS A O 1
ATOM 709 N N . SER A 1 87 ? 25.083 0.113 -38.835 1.00 97.56 87 SER A N 1
ATOM 710 C CA . SER A 1 87 ? 25.117 0.401 -37.394 1.00 97.56 87 SER A CA 1
ATOM 711 C C . SER A 1 87 ? 24.035 1.395 -36.953 1.00 97.56 87 SER A C 1
ATOM 713 O O . SER A 1 87 ? 23.428 1.213 -35.902 1.00 97.56 87 SER A O 1
ATOM 715 N N . VAL A 1 88 ? 23.730 2.415 -37.763 1.00 97.75 88 VAL A N 1
ATOM 716 C CA . VAL A 1 88 ? 22.623 3.350 -37.490 1.00 97.75 88 VAL A CA 1
ATOM 717 C C . VAL A 1 88 ? 21.269 2.636 -37.504 1.00 97.75 88 VAL A C 1
ATOM 719 O O . VAL A 1 88 ? 20.410 2.933 -36.673 1.00 97.75 88 VAL A O 1
ATOM 722 N N . ASN A 1 89 ? 21.054 1.698 -38.427 1.00 96.88 89 ASN A N 1
ATOM 723 C CA . ASN A 1 89 ? 19.812 0.927 -38.477 1.00 96.88 89 ASN A CA 1
ATOM 724 C C . ASN A 1 89 ? 19.676 -0.020 -37.278 1.00 96.88 89 ASN A C 1
ATOM 726 O O . ASN A 1 89 ? 18.591 -0.102 -36.701 1.00 96.88 89 ASN A O 1
ATOM 730 N N . ASP A 1 90 ? 20.766 -0.664 -36.861 1.00 97.50 90 ASP A N 1
ATOM 731 C CA . ASP A 1 90 ? 20.782 -1.511 -35.665 1.00 97.50 90 ASP A CA 1
ATOM 732 C C . ASP A 1 90 ? 20.467 -0.688 -34.408 1.00 97.50 90 ASP A C 1
ATOM 734 O O . ASP A 1 90 ? 19.611 -1.071 -33.609 1.00 97.50 90 ASP A O 1
ATOM 738 N N . LEU A 1 91 ? 21.059 0.505 -34.279 1.00 97.94 91 LEU A N 1
ATOM 739 C CA . LEU A 1 91 ? 20.771 1.421 -33.174 1.00 97.94 91 LEU A CA 1
ATOM 740 C C . LEU A 1 91 ? 19.294 1.847 -33.154 1.00 97.94 91 LEU A C 1
ATOM 742 O O . LEU A 1 91 ? 18.666 1.864 -32.096 1.00 97.94 91 LEU A O 1
ATOM 746 N N . LYS A 1 92 ? 18.712 2.158 -34.320 1.00 97.75 92 LYS A N 1
ATOM 747 C CA . LYS A 1 92 ? 17.280 2.486 -34.436 1.00 97.75 92 LYS A CA 1
ATOM 748 C C . LYS A 1 92 ? 16.395 1.328 -33.982 1.00 97.75 92 LYS A C 1
ATOM 750 O O . LYS A 1 92 ? 15.381 1.566 -33.323 1.00 97.75 92 LYS A O 1
ATOM 755 N N . ARG A 1 93 ? 16.772 0.091 -34.313 1.00 97.94 93 ARG A N 1
ATOM 756 C CA . ARG A 1 93 ? 16.054 -1.108 -33.875 1.00 97.94 93 ARG A CA 1
ATOM 757 C C . ARG A 1 93 ? 16.121 -1.265 -32.357 1.00 97.94 93 ARG A C 1
ATOM 759 O O . ARG A 1 93 ? 15.063 -1.339 -31.737 1.00 97.94 93 ARG A O 1
ATOM 766 N N . VAL A 1 94 ? 17.313 -1.215 -31.762 1.00 98.12 94 VAL A N 1
ATOM 767 C CA . VAL A 1 94 ? 17.492 -1.313 -30.301 1.00 98.12 94 VAL A CA 1
ATOM 768 C C . VAL A 1 94 ? 16.716 -0.212 -29.578 1.00 98.12 94 VAL A C 1
ATOM 770 O O . VAL A 1 94 ? 15.987 -0.481 -28.630 1.00 98.12 94 VAL A O 1
ATOM 773 N N . HIS A 1 95 ? 16.775 1.027 -30.071 1.00 97.62 95 HIS A N 1
ATOM 774 C CA . HIS A 1 95 ? 15.997 2.130 -29.506 1.00 97.62 95 HIS A CA 1
ATOM 775 C C . HIS A 1 95 ? 14.480 1.862 -29.554 1.00 97.62 95 HIS A C 1
ATOM 777 O O . HIS A 1 95 ? 13.749 2.208 -28.625 1.00 97.62 95 HIS A O 1
ATOM 783 N N . SER A 1 96 ? 13.983 1.236 -30.626 1.00 96.81 96 SER A N 1
ATOM 784 C CA . SER A 1 96 ? 12.569 0.856 -30.725 1.00 96.81 96 SER A CA 1
ATOM 785 C C . SER A 1 96 ? 12.176 -0.256 -29.745 1.00 96.81 96 SER A C 1
ATOM 787 O O . SER A 1 96 ? 11.061 -0.227 -29.229 1.00 96.81 96 SER A O 1
ATOM 789 N N . GLU A 1 97 ? 13.081 -1.196 -29.466 1.00 97.94 97 GLU A N 1
ATOM 790 C CA . GLU A 1 97 ? 12.885 -2.281 -28.497 1.00 97.94 97 GLU A CA 1
ATOM 791 C C . GLU A 1 97 ? 12.853 -1.717 -27.067 1.00 97.94 97 GLU A C 1
ATOM 793 O O . GLU A 1 97 ? 11.861 -1.914 -26.367 1.00 97.94 97 GLU A O 1
ATOM 798 N N . ILE A 1 98 ? 13.820 -0.866 -26.701 1.00 97.94 98 ILE A N 1
ATOM 799 C CA . ILE A 1 98 ? 13.846 -0.161 -25.405 1.00 97.94 98 ILE A CA 1
ATOM 800 C C . ILE A 1 98 ? 12.552 0.630 -25.176 1.00 97.94 98 ILE A C 1
ATOM 802 O O . ILE A 1 98 ? 11.975 0.601 -24.090 1.00 97.94 98 ILE A O 1
ATOM 806 N N . ARG A 1 99 ? 12.046 1.330 -26.201 1.00 97.69 99 ARG A N 1
ATOM 807 C CA . ARG A 1 99 ? 10.79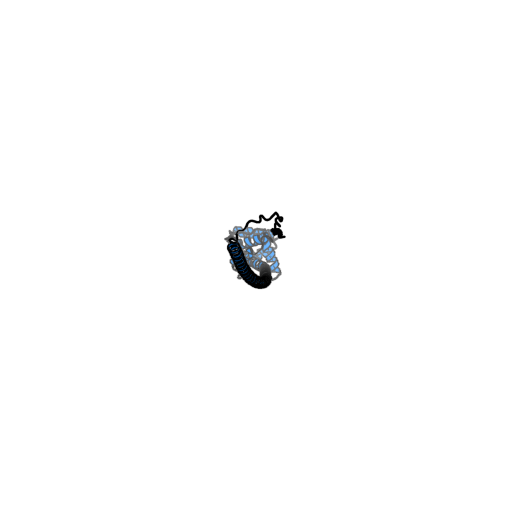8 2.098 -26.077 1.00 97.69 99 ARG A CA 1
ATOM 808 C C . ARG A 1 99 ? 9.583 1.202 -25.801 1.00 97.69 99 ARG A C 1
ATOM 810 O O . ARG A 1 99 ? 8.672 1.623 -25.088 1.00 97.69 99 ARG A O 1
ATOM 817 N N . LYS A 1 100 ? 9.545 -0.009 -26.366 1.00 97.81 100 LYS A N 1
ATOM 818 C CA . LYS A 1 100 ? 8.476 -0.982 -26.094 1.00 97.81 100 LYS A CA 1
ATOM 819 C C . LYS A 1 100 ? 8.566 -1.502 -24.663 1.00 97.81 100 LYS A C 1
ATOM 821 O O . LYS A 1 100 ? 7.559 -1.461 -23.964 1.00 97.81 100 LYS A O 1
ATOM 826 N N . GLU A 1 101 ? 9.761 -1.879 -24.215 1.00 98.06 101 GLU A N 1
ATOM 827 C CA . GLU A 1 101 ? 9.997 -2.335 -22.839 1.00 98.06 101 GLU A CA 1
ATOM 828 C C . GLU A 1 101 ? 9.623 -1.259 -21.813 1.00 98.06 101 GLU A C 1
ATOM 830 O O . GLU A 1 101 ? 8.929 -1.543 -20.842 1.00 98.06 101 GLU A O 1
ATOM 835 N N . GLN A 1 102 ? 9.983 0.006 -22.058 1.00 97.50 102 GLN A N 1
ATOM 836 C CA . GLN A 1 102 ? 9.562 1.125 -21.208 1.00 97.50 102 GLN A CA 1
ATOM 837 C C . GLN A 1 102 ? 8.037 1.258 -21.134 1.00 97.50 102 GLN A C 1
ATOM 839 O O . GLN A 1 102 ? 7.485 1.509 -20.062 1.00 97.50 102 GLN A O 1
ATOM 844 N N . SER A 1 103 ? 7.337 1.074 -22.256 1.00 96.75 103 SER A N 1
ATOM 845 C CA . SER A 1 103 ? 5.873 1.111 -22.276 1.00 96.75 103 SER A CA 1
ATOM 846 C C . SER A 1 103 ? 5.247 -0.075 -21.538 1.00 96.75 103 SER A C 1
ATOM 848 O O . SER A 1 103 ? 4.193 0.078 -20.923 1.00 96.75 103 SER A O 1
ATOM 850 N N . GLU A 1 104 ? 5.853 -1.257 -21.607 1.00 97.69 104 GLU A N 1
ATOM 851 C CA . GLU A 1 104 ? 5.418 -2.444 -20.867 1.00 97.69 104 GLU A CA 1
ATOM 852 C C . GLU A 1 104 ? 5.639 -2.282 -19.367 1.00 97.69 104 GLU A C 1
ATOM 854 O O . GLU A 1 104 ? 4.712 -2.514 -18.592 1.00 97.69 104 GLU A O 1
ATOM 859 N N . LEU A 1 105 ? 6.809 -1.780 -18.971 1.00 97.94 105 LEU A N 1
ATOM 860 C CA . LEU A 1 105 ? 7.118 -1.466 -17.584 1.00 97.94 105 LEU A CA 1
ATOM 861 C C . LEU A 1 105 ? 6.154 -0.416 -17.022 1.00 97.94 105 LEU A C 1
ATOM 863 O O . LEU A 1 105 ? 5.622 -0.599 -15.932 1.00 97.94 105 LEU A O 1
ATOM 867 N N . GLY A 1 106 ? 5.855 0.638 -17.789 1.00 98.06 106 GLY A N 1
ATOM 868 C CA . GLY A 1 106 ? 4.870 1.647 -17.396 1.00 98.06 106 GLY A CA 1
ATOM 869 C C . GLY A 1 106 ? 3.477 1.054 -17.146 1.00 98.06 106 GLY A C 1
ATOM 870 O O . GLY A 1 106 ? 2.828 1.399 -16.161 1.00 98.06 106 GLY A O 1
ATOM 871 N N . ARG A 1 107 ? 3.034 0.102 -17.980 1.00 98.06 107 ARG A N 1
ATOM 872 C CA . ARG A 1 107 ? 1.767 -0.622 -17.759 1.00 98.06 107 ARG A CA 1
ATOM 873 C C . ARG A 1 107 ? 1.816 -1.525 -16.524 1.00 98.06 107 ARG A C 1
ATOM 875 O O . ARG A 1 107 ? 0.824 -1.602 -15.805 1.00 98.06 107 ARG A O 1
ATOM 882 N N . ALA A 1 108 ? 2.940 -2.196 -16.275 1.00 97.94 108 ALA A N 1
ATOM 883 C CA . ALA A 1 108 ? 3.113 -3.049 -15.100 1.00 97.94 108 ALA A CA 1
ATOM 884 C C . ALA A 1 108 ? 3.088 -2.239 -13.793 1.00 97.94 108 ALA A C 1
ATOM 886 O O . ALA A 1 108 ? 2.432 -2.649 -12.838 1.00 97.94 108 ALA A O 1
ATOM 887 N N . ILE A 1 109 ? 3.737 -1.069 -13.770 1.00 98.00 109 ILE A N 1
ATOM 888 C CA . ILE A 1 109 ? 3.706 -0.146 -12.627 1.00 98.00 109 ILE A CA 1
ATOM 889 C C . ILE A 1 109 ? 2.270 0.307 -12.349 1.00 98.00 109 ILE A C 1
ATOM 891 O O . ILE A 1 109 ? 1.797 0.136 -11.231 1.00 98.00 109 ILE A O 1
ATOM 895 N N . ALA A 1 110 ? 1.542 0.773 -13.369 1.00 97.38 110 ALA A N 1
ATOM 896 C CA . ALA A 1 110 ? 0.150 1.195 -13.202 1.00 97.38 110 ALA A CA 1
ATOM 897 C C . ALA A 1 110 ? -0.754 0.062 -12.673 1.00 97.38 110 ALA A C 1
ATOM 899 O O . ALA A 1 110 ? -1.637 0.288 -11.848 1.00 97.38 110 ALA A O 1
ATOM 900 N N . ALA A 1 111 ? -0.529 -1.182 -13.112 1.00 97.94 111 ALA A N 1
ATOM 901 C CA . ALA A 1 111 ? -1.264 -2.336 -12.595 1.00 97.94 111 ALA A CA 1
ATOM 902 C C . ALA A 1 111 ? -0.953 -2.618 -11.113 1.00 97.94 111 ALA A C 1
ATOM 904 O O . ALA A 1 111 ? -1.860 -2.965 -10.355 1.00 97.94 111 ALA A O 1
ATOM 905 N N . LEU A 1 112 ? 0.306 -2.458 -10.693 1.00 97.94 112 LEU A N 1
ATOM 906 C CA . LEU A 1 112 ? 0.708 -2.608 -9.293 1.00 97.94 112 LEU A CA 1
ATOM 907 C C . LEU A 1 112 ? 0.134 -1.499 -8.409 1.00 97.94 112 LEU A C 1
ATOM 909 O O . LEU A 1 112 ? -0.331 -1.799 -7.314 1.00 97.94 112 LEU A O 1
ATOM 913 N N . GLU A 1 113 ? 0.102 -0.252 -8.880 1.00 97.75 113 GLU A N 1
ATOM 914 C CA . GLU A 1 113 ? -0.520 0.867 -8.157 1.00 97.75 113 GLU A CA 1
ATOM 915 C C . GLU A 1 113 ? -1.995 0.576 -7.849 1.00 97.75 113 GLU A C 1
ATOM 917 O O . GLU A 1 113 ? -2.421 0.678 -6.699 1.00 97.75 113 GLU A O 1
ATOM 922 N N . VAL A 1 114 ? -2.753 0.084 -8.837 1.00 98.00 114 VAL A N 1
ATOM 923 C CA . VAL A 1 114 ? -4.156 -0.322 -8.638 1.00 98.00 114 VAL A CA 1
ATOM 924 C C . VAL A 1 114 ? -4.286 -1.454 -7.611 1.00 98.00 114 VAL A C 1
ATOM 926 O O . VAL A 1 114 ? -5.212 -1.448 -6.798 1.00 98.00 114 VAL A O 1
ATOM 929 N N . GLN A 1 115 ? -3.375 -2.433 -7.620 1.00 97.62 115 GLN A N 1
ATOM 930 C CA . GLN A 1 115 ? -3.391 -3.516 -6.631 1.00 97.62 115 GLN A CA 1
ATOM 931 C C . GLN A 1 115 ? -3.098 -3.007 -5.218 1.00 97.62 115 GLN A C 1
ATOM 933 O O . GLN A 1 115 ? -3.774 -3.416 -4.274 1.00 97.62 115 GLN A O 1
ATOM 938 N N . VAL A 1 116 ? -2.122 -2.110 -5.066 1.00 97.62 116 VAL A N 1
ATOM 939 C CA . VAL A 1 116 ? -1.791 -1.494 -3.777 1.00 97.62 116 VAL A CA 1
ATOM 940 C C . VAL A 1 116 ? -2.992 -0.721 -3.240 1.00 97.62 116 VAL A C 1
ATOM 942 O O . VAL A 1 116 ? -3.402 -0.969 -2.104 1.00 97.62 116 VAL A O 1
ATOM 945 N N . ASP A 1 117 ? -3.624 0.116 -4.062 1.00 97.44 117 ASP A N 1
ATOM 946 C CA . ASP A 1 117 ? -4.823 0.867 -3.675 1.00 97.44 117 ASP A CA 1
ATOM 947 C C . ASP A 1 117 ? -5.960 -0.054 -3.218 1.00 97.44 117 ASP A C 1
ATOM 949 O O . ASP A 1 117 ? -6.605 0.194 -2.197 1.00 97.44 117 ASP A O 1
ATOM 953 N N . GLU A 1 118 ? -6.189 -1.157 -3.932 1.00 98.00 118 GLU A N 1
ATOM 954 C CA . GLU A 1 118 ? -7.211 -2.136 -3.566 1.00 98.00 118 GLU A CA 1
ATOM 955 C C . GLU A 1 118 ? -6.889 -2.838 -2.239 1.00 98.00 118 GLU A C 1
ATOM 957 O O . GLU A 1 118 ? -7.772 -3.027 -1.400 1.00 98.00 118 GLU A O 1
ATOM 962 N N . THR A 1 119 ? -5.624 -3.200 -1.998 1.00 97.06 119 THR A N 1
ATOM 963 C CA . THR A 1 119 ? -5.221 -3.781 -0.706 1.00 97.06 119 THR A CA 1
ATOM 964 C C . THR A 1 119 ? -5.365 -2.787 0.442 1.00 97.06 119 THR A C 1
ATOM 966 O O . THR A 1 119 ? -5.801 -3.175 1.528 1.00 97.06 119 THR A O 1
ATOM 969 N N . TYR A 1 120 ? -5.070 -1.506 0.203 1.00 96.38 120 TYR A N 1
ATOM 970 C CA . TYR A 1 120 ? -5.249 -0.452 1.192 1.00 96.38 120 TYR A CA 1
ATOM 971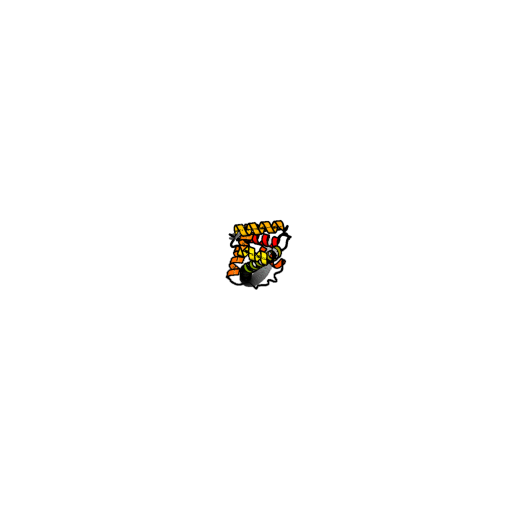 C C . TYR A 1 120 ? -6.731 -0.274 1.535 1.00 96.38 120 TYR A C 1
ATOM 973 O O . TYR A 1 120 ? -7.086 -0.325 2.710 1.00 96.38 120 TYR A O 1
ATOM 981 N N . ARG A 1 121 ? -7.611 -0.189 0.527 1.00 96.75 121 ARG A N 1
ATOM 982 C CA . ARG A 1 121 ? -9.071 -0.119 0.726 1.00 96.75 121 ARG A CA 1
ATOM 983 C C . ARG A 1 121 ? -9.625 -1.331 1.470 1.00 96.75 121 ARG A C 1
ATOM 985 O O . ARG A 1 121 ? -10.444 -1.183 2.372 1.00 96.75 121 ARG A O 1
ATOM 992 N N . LYS A 1 122 ? -9.176 -2.543 1.128 1.00 96.56 122 LYS A N 1
ATOM 993 C CA . LYS A 1 122 ? -9.583 -3.761 1.849 1.00 96.56 122 LYS A CA 1
ATOM 994 C C . LYS A 1 122 ? -9.177 -3.706 3.315 1.00 96.56 122 LYS A C 1
ATOM 996 O O . LYS A 1 122 ? -9.975 -4.060 4.178 1.00 96.56 122 LYS A O 1
ATOM 1001 N N . ARG A 1 123 ? -7.955 -3.248 3.597 1.00 95.69 123 ARG A N 1
ATOM 1002 C CA . ARG A 1 123 ? -7.465 -3.094 4.967 1.00 95.69 123 ARG A CA 1
ATOM 1003 C C . ARG A 1 123 ? -8.281 -2.061 5.738 1.00 95.69 123 ARG A C 1
ATOM 1005 O O . ARG A 1 123 ? -8.690 -2.369 6.849 1.00 95.69 123 ARG A O 1
ATOM 1012 N N . THR A 1 124 ? -8.538 -0.884 5.166 1.00 93.69 124 THR A N 1
ATOM 1013 C CA . THR A 1 124 ? -9.333 0.156 5.838 1.00 93.69 124 THR A CA 1
ATOM 1014 C C . THR A 1 124 ? -10.747 -0.328 6.126 1.00 93.69 124 THR A C 1
ATOM 1016 O O . THR A 1 124 ? -11.196 -0.207 7.256 1.00 93.69 124 THR A O 1
ATOM 1019 N N . ASN A 1 125 ? -11.402 -0.984 5.162 1.00 94.19 125 ASN A N 1
ATOM 1020 C CA . ASN A 1 125 ? -12.741 -1.540 5.368 1.00 94.19 125 ASN A CA 1
ATOM 1021 C C . ASN A 1 125 ? -12.752 -2.604 6.476 1.00 94.19 125 ASN A C 1
ATOM 1023 O O . ASN A 1 125 ? -13.625 -2.583 7.335 1.00 94.19 125 ASN A O 1
ATOM 1027 N N . ALA A 1 126 ? -11.761 -3.503 6.500 1.00 90.75 126 ALA A N 1
ATOM 1028 C CA . ALA A 1 126 ? -11.646 -4.509 7.555 1.00 90.75 126 ALA A CA 1
ATOM 1029 C C . ALA A 1 126 ? -11.400 -3.880 8.937 1.00 90.75 126 ALA A C 1
ATOM 1031 O O . ALA A 1 126 ? -11.930 -4.361 9.937 1.00 90.75 126 ALA A O 1
ATOM 1032 N N . THR A 1 127 ? -10.609 -2.805 9.004 1.00 89.19 127 THR A N 1
ATOM 1033 C CA . THR A 1 127 ? -10.422 -2.030 10.236 1.00 89.19 127 THR A CA 1
ATOM 1034 C C . THR A 1 127 ? -11.724 -1.364 10.671 1.00 89.19 127 THR A C 1
ATOM 1036 O O . THR A 1 127 ? -12.086 -1.486 11.836 1.00 89.19 127 THR A O 1
ATOM 1039 N N . ASP A 1 128 ? -12.466 -0.740 9.757 1.00 85.62 128 ASP A N 1
ATOM 1040 C CA . ASP A 1 128 ? -13.753 -0.107 10.062 1.00 85.62 128 ASP A CA 1
ATOM 1041 C C . ASP A 1 128 ? -14.794 -1.127 10.546 1.00 85.62 128 ASP A C 1
ATOM 1043 O O . ASP A 1 128 ? -15.515 -0.872 11.513 1.00 85.62 128 ASP A O 1
ATOM 1047 N N . ASP A 1 129 ? -14.855 -2.302 9.917 1.00 88.81 129 ASP A N 1
ATOM 1048 C CA . ASP A 1 129 ? -15.743 -3.393 10.322 1.00 88.81 129 ASP A CA 1
ATOM 1049 C C . ASP A 1 129 ? -15.380 -3.932 11.711 1.00 88.81 129 ASP A C 1
ATOM 1051 O O . ASP A 1 129 ? -16.267 -4.167 12.537 1.00 88.81 129 ASP A O 1
ATOM 1055 N N . LEU A 1 130 ? -14.084 -4.070 12.007 1.00 85.38 130 LEU A N 1
ATOM 1056 C CA . LEU A 1 130 ? -13.603 -4.461 13.331 1.00 85.38 130 LEU A CA 1
ATOM 1057 C C . LEU A 1 130 ? -13.929 -3.394 14.383 1.00 85.38 130 LEU A C 1
ATOM 1059 O O . LEU A 1 130 ? -14.446 -3.736 15.444 1.00 85.38 130 LEU A O 1
ATOM 1063 N N . CYS A 1 131 ? -13.716 -2.111 14.080 1.00 79.31 131 CYS A N 1
ATOM 1064 C CA . CYS A 1 131 ? -14.104 -1.007 14.957 1.00 79.31 131 CYS A CA 1
ATOM 1065 C C . CYS A 1 131 ? -15.608 -1.041 15.254 1.00 79.31 131 CYS A C 1
ATOM 1067 O O . CYS A 1 131 ? -16.000 -0.983 16.417 1.00 79.31 131 CYS A O 1
ATOM 1069 N N . ARG A 1 132 ? -16.456 -1.231 14.232 1.00 79.25 132 ARG A N 1
ATOM 1070 C CA . ARG A 1 132 ? -17.910 -1.384 14.417 1.00 79.25 132 ARG A CA 1
ATOM 1071 C C . ARG A 1 132 ? -18.245 -2.576 15.307 1.00 79.25 132 ARG A C 1
ATOM 1073 O O . ARG A 1 132 ? -19.053 -2.432 16.221 1.00 79.25 132 ARG A O 1
ATOM 1080 N N . ALA A 1 133 ? -17.634 -3.737 15.068 1.00 79.06 133 ALA A N 1
ATOM 1081 C CA . ALA A 1 133 ? -17.855 -4.931 15.880 1.00 79.06 133 ALA A CA 1
ATOM 1082 C C . ALA A 1 133 ? -17.471 -4.698 17.351 1.00 79.06 133 ALA A C 1
ATOM 1084 O O . ALA A 1 133 ? -18.248 -5.033 18.245 1.00 79.06 133 ALA A O 1
ATOM 1085 N N . ILE A 1 134 ? -16.327 -4.057 17.607 1.00 74.00 134 ILE A N 1
ATOM 1086 C CA . ILE A 1 134 ? -15.894 -3.686 18.959 1.00 74.00 134 ILE A CA 1
ATOM 1087 C C . ILE A 1 134 ? -16.897 -2.723 19.603 1.00 74.00 134 ILE A C 1
ATOM 1089 O O . ILE A 1 134 ? -17.309 -2.958 20.738 1.00 74.00 134 ILE A O 1
ATOM 1093 N N . SER A 1 135 ? -17.371 -1.699 18.885 1.00 72.75 135 SER A N 1
ATOM 1094 C CA . SER A 1 135 ? -18.384 -0.771 19.405 1.00 72.75 135 SER A CA 1
ATOM 1095 C C . SER A 1 135 ? -19.683 -1.473 19.817 1.00 72.75 135 SER A C 1
ATOM 1097 O O . SER A 1 135 ? -20.321 -1.046 20.778 1.00 72.75 135 SER A O 1
ATOM 1099 N N . PHE A 1 136 ? -20.070 -2.568 19.151 1.00 75.06 136 PHE A N 1
ATOM 1100 C CA . PHE A 1 136 ? -21.209 -3.388 19.579 1.00 75.06 136 PHE A CA 1
ATOM 1101 C C . PHE A 1 136 ? -20.909 -4.239 20.815 1.00 75.06 136 PHE A C 1
ATOM 1103 O O . PHE A 1 136 ? -21.819 -4.499 21.598 1.00 75.06 136 PHE A O 1
ATOM 1110 N N . LEU A 1 137 ? -19.661 -4.670 21.004 1.00 73.56 137 LEU A N 1
ATOM 1111 C CA . LEU A 1 137 ? -19.246 -5.509 22.129 1.00 73.56 137 LEU A CA 1
ATOM 1112 C C . LEU A 1 137 ? -18.998 -4.716 23.418 1.00 73.56 137 LEU A C 1
ATOM 1114 O O . LEU A 1 137 ? -19.205 -5.257 24.505 1.00 73.56 137 LEU A O 1
ATOM 1118 N N . VAL A 1 138 ? -18.585 -3.451 23.337 1.00 72.06 138 VAL A N 1
ATOM 1119 C CA . VAL A 1 138 ? -18.311 -2.604 24.515 1.00 72.06 138 VAL A CA 1
ATOM 1120 C C . VAL A 1 138 ? -19.511 -2.526 25.484 1.00 72.06 138 VAL A C 1
ATOM 1122 O O . VAL A 1 138 ? -19.318 -2.785 26.676 1.00 72.06 138 VAL A O 1
ATOM 1125 N N . PRO A 1 139 ? -20.762 -2.281 25.034 1.00 75.56 139 PRO A N 1
ATOM 1126 C CA . PRO A 1 139 ? -21.935 -2.301 25.911 1.00 75.56 139 PRO A CA 1
ATOM 1127 C C . PRO A 1 139 ? -22.164 -3.639 26.626 1.00 75.56 139 PRO A C 1
ATOM 1129 O O . PRO A 1 139 ? -22.642 -3.651 27.761 1.00 75.56 139 PRO A O 1
ATOM 1132 N N . PHE A 1 140 ? -21.809 -4.766 25.996 1.00 75.62 140 PHE A N 1
ATOM 1133 C CA . PHE A 1 140 ? -21.924 -6.078 26.634 1.00 75.62 140 PHE A CA 1
ATOM 1134 C C . PHE 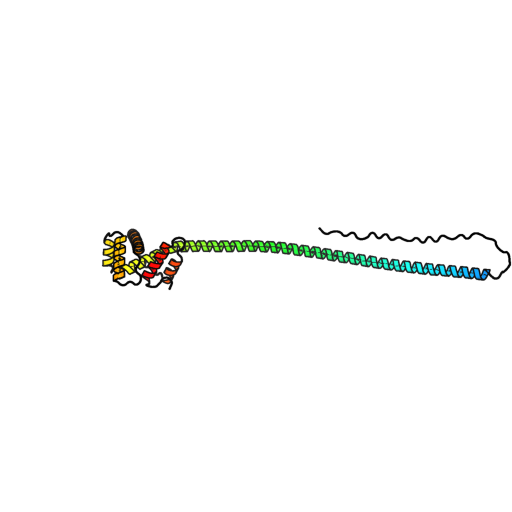A 1 140 ? -20.932 -6.215 27.786 1.00 75.62 140 PHE A C 1
ATOM 1136 O O . PHE A 1 140 ? -21.353 -6.523 28.896 1.00 75.62 140 PHE A O 1
ATOM 1143 N N . HIS A 1 141 ? -19.649 -5.921 27.566 1.00 76.94 141 HIS A N 1
ATOM 1144 C CA . HIS A 1 141 ? -18.627 -5.998 28.618 1.00 76.94 141 HIS A CA 1
ATOM 1145 C C . HIS A 1 141 ? -18.925 -5.046 29.780 1.00 76.94 141 HIS A C 1
ATOM 1147 O O . HIS A 1 141 ? -18.776 -5.417 30.945 1.00 76.94 141 HIS A O 1
ATOM 1153 N N . HIS A 1 142 ? -19.441 -3.855 29.472 1.00 79.88 142 HIS A N 1
ATOM 1154 C CA . HIS A 1 142 ? -19.945 -2.931 30.478 1.00 79.88 142 HIS A CA 1
ATOM 1155 C C . HIS A 1 142 ? -21.066 -3.563 31.320 1.00 79.88 142 HIS A C 1
ATOM 1157 O O . HIS A 1 142 ? -20.996 -3.570 32.548 1.00 79.88 142 HIS A O 1
ATOM 1163 N N . GLY A 1 143 ? -22.064 -4.176 30.675 1.00 82.38 143 GLY A N 1
ATOM 1164 C CA . GLY A 1 143 ? -23.137 -4.898 31.361 1.00 82.38 143 GLY A CA 1
ATOM 1165 C C . GLY A 1 143 ? -22.635 -6.047 32.245 1.00 82.38 143 GLY A C 1
ATOM 1166 O O . GLY A 1 143 ? -23.139 -6.220 33.355 1.00 82.38 143 GLY A O 1
ATOM 1167 N N . ILE A 1 144 ? -21.617 -6.787 31.793 1.00 83.19 144 ILE A N 1
ATOM 1168 C CA . ILE A 1 144 ? -20.986 -7.872 32.560 1.00 83.19 144 ILE A CA 1
ATOM 1169 C C . ILE A 1 144 ? -20.354 -7.333 33.847 1.00 83.19 144 ILE A C 1
ATOM 1171 O O . ILE A 1 144 ? -20.623 -7.858 34.928 1.00 83.19 144 ILE A O 1
ATOM 1175 N N . LEU A 1 145 ? -19.552 -6.267 33.754 1.00 83.44 145 LEU A N 1
ATOM 1176 C CA . LEU A 1 145 ? -18.892 -5.661 34.915 1.00 83.44 145 LEU A CA 1
ATOM 1177 C C . LEU A 1 145 ? -19.901 -5.153 35.944 1.00 83.44 145 LEU A C 1
ATOM 1179 O O . LEU A 1 145 ? -19.725 -5.357 37.146 1.00 83.44 145 LEU A O 1
ATOM 1183 N N . LEU A 1 146 ? -20.983 -4.524 35.482 1.00 85.12 146 LEU A N 1
ATOM 1184 C CA . LEU A 1 146 ? -22.044 -4.049 36.366 1.00 85.12 146 LEU A CA 1
ATOM 1185 C C . LEU A 1 146 ? -22.750 -5.202 37.091 1.00 85.12 146 LEU A C 1
ATOM 1187 O O . LEU A 1 146 ? -23.014 -5.091 38.291 1.00 85.12 146 LEU A O 1
ATOM 1191 N N . ASP A 1 147 ? -23.009 -6.315 36.403 1.00 85.88 147 ASP A N 1
ATOM 1192 C CA . ASP A 1 147 ? -23.636 -7.496 37.006 1.00 85.88 147 ASP A CA 1
ATOM 1193 C C . ASP A 1 147 ? -22.716 -8.150 38.040 1.00 85.88 147 ASP A C 1
ATOM 1195 O O . ASP A 1 147 ? -23.140 -8.446 39.161 1.00 85.88 147 ASP A O 1
ATOM 1199 N N . MET A 1 148 ? -21.430 -8.299 37.710 1.00 86.94 148 MET A N 1
ATOM 1200 C CA . MET A 1 148 ? -20.423 -8.794 38.650 1.00 86.94 148 MET A CA 1
ATOM 1201 C C . MET A 1 148 ? -20.317 -7.888 39.882 1.00 86.94 148 MET A C 1
ATOM 1203 O O . MET A 1 148 ? -20.141 -8.374 41.004 1.00 86.94 148 MET A O 1
ATOM 1207 N N . ALA A 1 149 ? -20.448 -6.570 39.702 1.00 87.44 149 ALA A N 1
ATOM 1208 C CA . ALA A 1 149 ? -20.377 -5.611 40.797 1.00 87.44 149 ALA A CA 1
ATOM 1209 C C . ALA A 1 149 ? -21.618 -5.683 41.689 1.00 87.44 149 ALA A C 1
ATOM 1211 O O . ALA A 1 149 ? -21.485 -5.659 42.917 1.00 87.44 149 ALA A O 1
ATOM 1212 N N . GLU A 1 150 ? -22.813 -5.838 41.105 1.00 89.50 150 GLU A N 1
ATOM 1213 C CA . GLU A 1 150 ? -24.033 -6.121 41.866 1.00 89.50 150 GLU A CA 1
ATOM 1214 C C . GLU A 1 150 ? -23.880 -7.415 42.672 1.00 89.50 150 GLU A C 1
ATOM 1216 O O . GLU A 1 150 ? -24.175 -7.431 43.869 1.00 89.50 150 GLU A O 1
ATOM 1221 N N . GLU A 1 151 ? -23.353 -8.480 42.068 1.00 89.56 151 GLU A N 1
ATOM 1222 C CA . GLU A 1 151 ? -23.145 -9.756 42.749 1.00 89.56 151 GLU A CA 1
ATOM 1223 C C . GLU A 1 151 ? -22.117 -9.653 43.888 1.00 89.56 151 GLU A C 1
ATOM 1225 O O . GLU A 1 151 ? -22.342 -10.179 44.987 1.00 89.56 151 GLU A O 1
ATOM 1230 N N . LYS A 1 152 ? -20.998 -8.947 43.676 1.00 91.12 152 LYS A N 1
ATOM 1231 C CA . LYS A 1 152 ? -20.012 -8.682 44.735 1.00 91.12 152 LYS A CA 1
ATOM 1232 C C . LYS A 1 152 ? -20.657 -7.911 45.886 1.00 91.12 152 LYS A C 1
ATOM 1234 O O . LYS A 1 152 ? -20.492 -8.293 47.044 1.00 91.12 152 LYS A O 1
ATOM 1239 N N . MET A 1 153 ? -21.480 -6.902 45.592 1.00 90.31 153 MET A N 1
ATOM 1240 C CA . MET A 1 153 ? -22.244 -6.190 46.618 1.00 90.31 153 MET A CA 1
ATOM 1241 C C . MET A 1 153 ? -23.233 -7.115 47.341 1.00 90.31 153 MET A C 1
ATOM 1243 O O . MET A 1 153 ? -23.254 -7.131 48.572 1.00 90.31 153 MET A O 1
ATOM 1247 N N . ILE A 1 154 ? -23.994 -7.951 46.634 1.00 91.19 154 ILE A N 1
ATOM 1248 C CA . ILE A 1 154 ? -24.893 -8.944 47.246 1.00 91.19 154 ILE A CA 1
ATOM 1249 C C . ILE A 1 154 ? -24.134 -9.848 48.225 1.00 91.19 154 ILE A C 1
ATOM 1251 O O . ILE A 1 154 ? -24.622 -10.081 49.336 1.00 91.19 154 ILE A O 1
ATOM 1255 N N . ARG A 1 155 ? -22.932 -10.312 47.859 1.00 90.69 155 ARG A N 1
ATOM 1256 C CA . ARG A 1 155 ? -22.055 -11.103 48.739 1.00 90.69 155 ARG A CA 1
ATOM 1257 C C . ARG A 1 155 ? -21.583 -10.296 49.949 1.00 90.69 155 ARG A C 1
ATOM 1259 O O . ARG A 1 155 ? -21.689 -10.775 51.078 1.00 90.69 155 ARG A O 1
ATOM 1266 N N . CYS A 1 156 ? -21.144 -9.053 49.747 1.00 90.75 156 CYS A N 1
ATOM 1267 C CA . CYS A 1 156 ? -20.710 -8.172 50.830 1.00 90.75 156 CYS A CA 1
ATOM 1268 C C . CYS A 1 156 ? -21.844 -7.832 51.805 1.00 90.75 156 CYS A C 1
ATOM 1270 O O . CYS A 1 156 ? -21.610 -7.773 53.003 1.00 90.75 156 CYS A O 1
ATOM 1272 N N . PHE A 1 157 ? -23.075 -7.598 51.354 1.00 90.75 157 PHE A N 1
ATOM 1273 C CA . PHE A 1 157 ? -24.175 -7.178 52.232 1.00 90.75 157 PHE A CA 1
ATOM 1274 C C . PHE A 1 157 ? -25.012 -8.342 52.771 1.00 90.75 157 PHE A C 1
ATOM 1276 O O . PHE A 1 157 ? -25.665 -8.200 53.810 1.00 90.75 157 PHE A O 1
ATOM 1283 N N . GLY A 1 158 ? -24.986 -9.480 52.080 1.00 93.12 158 GLY A N 1
ATOM 1284 C CA . GLY A 1 158 ? -25.962 -10.554 52.197 1.00 93.12 158 GLY A CA 1
ATOM 1285 C C . GLY A 1 158 ? -27.238 -10.225 51.415 1.00 93.12 158 GLY A C 1
ATOM 1286 O O . GLY A 1 158 ? -27.797 -9.134 51.552 1.00 93.12 158 GLY A O 1
ATOM 1287 N N . LYS A 1 159 ? -27.746 -11.196 50.644 1.00 92.38 159 LYS A N 1
ATOM 1288 C CA . LYS A 1 159 ? -28.887 -11.042 49.719 1.00 92.38 159 LYS A CA 1
ATOM 1289 C C . LYS A 1 159 ? -30.094 -10.311 50.324 1.00 92.38 159 LYS A C 1
ATOM 1291 O O . LYS A 1 159 ? -30.497 -9.273 49.815 1.00 92.38 159 LYS A O 1
ATOM 1296 N N . LYS A 1 160 ? -30.596 -10.759 51.483 1.00 92.75 160 LYS A N 1
ATOM 1297 C CA . LYS A 1 160 ? -31.756 -10.134 52.159 1.00 92.75 160 LYS A CA 1
ATOM 1298 C C . LYS A 1 160 ? -31.505 -8.691 52.613 1.00 92.75 160 LYS A C 1
ATOM 1300 O O . LYS A 1 160 ? -32.432 -7.893 52.732 1.00 92.75 160 LYS A O 1
ATOM 1305 N N . SER A 1 161 ? -30.269 -8.354 52.971 1.00 93.12 161 SER A N 1
ATOM 1306 C CA . SER A 1 161 ? -29.912 -6.992 53.387 1.00 93.12 161 SER A CA 1
ATOM 1307 C C . SER A 1 161 ? -29.736 -6.081 52.183 1.00 93.12 161 SER A C 1
ATOM 1309 O O . SER A 1 161 ? -30.131 -4.921 52.255 1.00 93.12 161 SER A O 1
ATOM 1311 N N . TRP A 1 162 ? -29.186 -6.613 51.091 1.00 91.38 162 TRP A N 1
ATOM 1312 C CA . TRP A 1 162 ? -29.100 -5.929 49.808 1.00 91.38 162 TRP A CA 1
ATOM 1313 C C . TRP A 1 162 ? -30.486 -5.605 49.250 1.00 91.38 162 TRP A C 1
ATOM 1315 O O . TRP A 1 162 ? -30.783 -4.447 48.984 1.00 91.38 162 TRP A O 1
ATOM 1325 N N . GLU A 1 163 ? -31.376 -6.595 49.186 1.00 90.12 163 GLU A N 1
ATOM 1326 C CA . GLU A 1 163 ? -32.751 -6.426 48.703 1.00 90.12 163 GLU A CA 1
ATOM 1327 C C . GLU 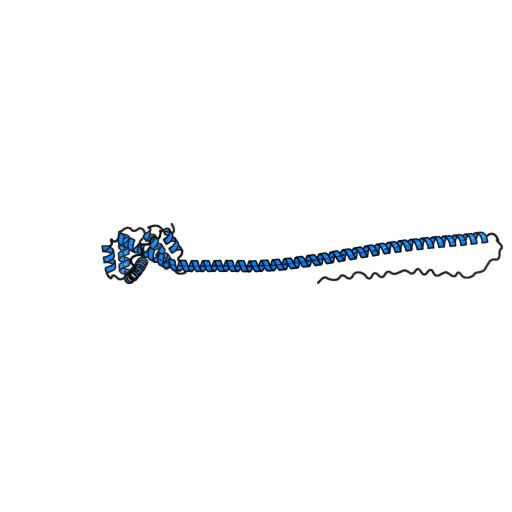A 1 163 ? -33.516 -5.381 49.521 1.00 90.12 163 GLU A C 1
ATOM 1329 O O . GLU A 1 163 ? -34.117 -4.474 48.950 1.00 90.12 163 GLU A O 1
ATOM 1334 N N . ARG A 1 164 ? -33.427 -5.433 50.860 1.00 92.50 164 ARG A N 1
ATOM 1335 C CA . ARG A 1 164 ? -34.017 -4.403 51.736 1.00 92.50 164 ARG A CA 1
ATOM 1336 C C . ARG A 1 164 ? -33.422 -3.018 51.502 1.00 92.50 164 ARG A C 1
ATOM 1338 O O . ARG A 1 164 ? -34.134 -2.023 51.594 1.00 92.50 164 ARG A O 1
ATOM 1345 N N . LEU A 1 165 ? -32.121 -2.942 51.232 1.00 88.31 165 LEU A N 1
ATOM 1346 C CA . LEU A 1 165 ? -31.440 -1.682 50.967 1.00 88.31 165 LEU A CA 1
ATOM 1347 C C . LEU A 1 165 ? -31.897 -1.083 49.629 1.00 88.31 165 LEU A C 1
ATOM 1349 O O . LEU A 1 165 ? -32.224 0.101 49.590 1.00 88.31 165 LEU A O 1
ATOM 1353 N N . CYS A 1 166 ? -32.014 -1.888 48.574 1.00 85.62 166 CYS A N 1
ATOM 1354 C CA . CYS A 1 166 ? -32.570 -1.456 47.290 1.00 85.62 166 CYS A CA 1
ATOM 1355 C C . CYS A 1 166 ? -34.065 -1.103 47.387 1.00 85.62 166 CYS A C 1
ATOM 1357 O O . CYS A 1 166 ? -34.506 -0.146 46.763 1.00 85.62 166 CYS A O 1
ATOM 1359 N N . ALA A 1 167 ? -34.841 -1.813 48.210 1.00 87.31 167 ALA A N 1
ATOM 1360 C CA . ALA A 1 167 ? -36.264 -1.538 48.428 1.00 87.31 167 ALA A CA 1
ATOM 1361 C C . ALA A 1 167 ? -36.536 -0.302 49.308 1.00 87.31 167 ALA A C 1
ATOM 1363 O O . ALA A 1 167 ? -37.681 0.106 49.459 1.00 87.31 167 ALA A O 1
ATOM 1364 N N . SER A 1 168 ? -35.508 0.319 49.898 1.00 87.44 168 SER A N 1
ATOM 1365 C CA . SER A 1 168 ? -35.680 1.414 50.866 1.00 87.44 168 SER A CA 1
ATOM 1366 C C . SER A 1 168 ? -36.169 2.747 50.273 1.00 87.44 168 SER A C 1
ATOM 1368 O O . SER A 1 168 ? -36.265 3.726 51.010 1.00 87.44 168 SER A O 1
ATOM 1370 N N . HIS A 1 169 ? -36.454 2.805 48.964 1.00 86.38 169 HIS A N 1
ATOM 1371 C CA . HIS A 1 169 ? -36.873 4.003 48.217 1.00 86.38 169 HIS A CA 1
ATOM 1372 C C . HIS A 1 169 ? -35.997 5.249 48.468 1.00 86.38 169 HIS A C 1
ATOM 1374 O O . HIS A 1 169 ? -36.427 6.385 48.268 1.00 86.38 169 HIS A O 1
ATOM 1380 N N . LEU A 1 170 ? -34.749 5.059 48.912 1.00 90.31 170 LEU A N 1
ATOM 1381 C CA . LEU A 1 170 ? -33.824 6.157 49.156 1.00 90.31 170 LEU A CA 1
ATOM 1382 C C . LEU A 1 170 ? -33.414 6.809 47.826 1.00 90.31 170 LEU A C 1
ATOM 1384 O O . LEU A 1 170 ? -33.127 6.093 46.865 1.00 90.31 170 LEU A O 1
ATOM 1388 N N . PRO A 1 171 ? -33.282 8.149 47.777 1.00 92.06 171 PRO A N 1
ATOM 1389 C CA . PRO A 1 171 ? -32.665 8.824 46.640 1.00 92.06 171 PRO A CA 1
ATOM 1390 C C . PRO A 1 171 ? -31.276 8.243 46.338 1.00 92.06 171 PRO A C 1
ATOM 1392 O O . PRO A 1 171 ? -30.505 7.996 47.275 1.00 92.06 171 PRO A O 1
ATOM 1395 N N . LEU A 1 172 ? -30.933 8.085 45.051 1.00 89.69 172 LEU A N 1
ATOM 1396 C CA . LEU A 1 172 ? -29.681 7.450 44.606 1.00 89.69 172 LEU A CA 1
ATOM 1397 C C . LEU A 1 172 ? -28.425 7.974 45.335 1.00 89.69 172 LEU A C 1
ATOM 1399 O O . LEU A 1 172 ? -27.658 7.146 45.826 1.00 89.69 172 LEU A O 1
ATOM 1403 N N . PRO A 1 173 ? -28.226 9.296 45.531 1.00 93.12 173 PRO A N 1
ATOM 1404 C CA . PRO A 1 173 ? -27.047 9.795 46.243 1.00 93.12 173 PRO A CA 1
ATOM 1405 C C . PRO A 1 173 ? -26.963 9.338 47.706 1.00 93.12 173 PRO A C 1
ATOM 1407 O O . PRO A 1 173 ? -25.877 9.096 48.235 1.00 93.12 173 PRO A O 1
ATOM 1410 N N . LYS A 1 174 ? -28.109 9.215 48.391 1.00 93.12 174 LYS A N 1
ATOM 1411 C CA . LYS A 1 174 ? -28.159 8.741 49.784 1.00 93.12 174 LYS A CA 1
ATOM 1412 C C . LYS A 1 174 ? -27.894 7.238 49.857 1.00 93.12 174 LYS A C 1
ATOM 1414 O O . LYS A 1 174 ? -27.178 6.795 50.754 1.00 93.12 174 LYS A O 1
ATOM 1419 N N . LEU A 1 175 ? -28.437 6.474 48.907 1.00 91.69 175 LEU A N 1
ATOM 1420 C CA . LEU A 1 175 ? -28.180 5.042 48.767 1.00 91.69 175 LEU A CA 1
ATOM 1421 C C . LEU A 1 175 ? -26.686 4.770 48.515 1.00 91.69 175 LEU A C 1
ATOM 1423 O O . LEU A 1 175 ? -26.080 3.999 49.257 1.00 91.69 175 LEU A O 1
ATOM 1427 N N . ALA A 1 176 ? -26.077 5.481 47.561 1.00 91.62 176 ALA A N 1
ATOM 1428 C CA . ALA A 1 176 ? -24.651 5.406 47.237 1.00 91.62 176 ALA A CA 1
ATOM 1429 C C . ALA A 1 176 ? -23.742 5.700 48.431 1.00 91.62 176 ALA A C 1
ATOM 1431 O O . ALA A 1 176 ? -22.880 4.885 48.757 1.00 91.62 176 ALA A O 1
ATOM 1432 N N . ARG A 1 177 ? -23.978 6.793 49.168 1.00 95.56 177 ARG A N 1
ATOM 1433 C CA . ARG A 1 177 ? -23.204 7.088 50.390 1.00 95.56 177 ARG A CA 1
ATOM 1434 C C . ARG A 1 177 ? -23.340 5.993 51.445 1.00 95.56 177 ARG A C 1
ATOM 1436 O O . ARG A 1 177 ? -22.356 5.634 52.086 1.00 95.56 177 ARG A O 1
ATOM 1443 N N . ARG A 1 178 ? -24.544 5.441 51.623 1.00 94.00 178 ARG A N 1
ATOM 1444 C CA . ARG A 1 178 ? -24.791 4.378 52.607 1.00 94.00 178 ARG A CA 1
ATOM 1445 C C . ARG A 1 178 ? -24.076 3.080 52.239 1.00 94.00 178 ARG A C 1
ATOM 1447 O O . ARG A 1 178 ? -23.513 2.440 53.123 1.00 94.00 178 ARG A O 1
ATOM 1454 N N . VAL A 1 179 ? -24.087 2.707 50.959 1.00 93.12 179 VAL A N 1
ATOM 1455 C CA . VAL A 1 179 ? -23.332 1.554 50.449 1.00 93.12 179 VAL A CA 1
ATOM 1456 C C . VAL A 1 179 ? -21.835 1.790 50.622 1.00 93.12 179 VAL A C 1
ATOM 1458 O O . VAL A 1 179 ? -21.175 0.959 51.240 1.00 93.12 179 VAL A O 1
ATOM 1461 N N . LYS A 1 180 ? -21.321 2.951 50.197 1.00 94.38 180 LYS A N 1
ATOM 1462 C CA . LYS A 1 180 ? -19.908 3.330 50.341 1.00 94.38 180 LYS A CA 1
ATOM 1463 C C . LYS A 1 180 ? -19.414 3.213 51.782 1.00 94.38 180 LYS A C 1
ATOM 1465 O O . LYS A 1 180 ? -18.386 2.591 52.029 1.00 94.38 180 LYS A O 1
ATOM 1470 N N . ASN A 1 181 ? -20.153 3.773 52.740 1.00 94.31 181 ASN A N 1
ATOM 1471 C CA . ASN A 1 181 ? -19.771 3.732 54.154 1.00 94.31 181 ASN A CA 1
ATOM 1472 C C . ASN A 1 181 ? -19.690 2.297 54.678 1.00 94.31 181 ASN A C 1
ATOM 1474 O O . ASN A 1 181 ? -18.715 1.933 55.326 1.00 94.31 181 ASN A O 1
ATOM 1478 N N . LYS A 1 182 ? -20.658 1.452 54.321 1.00 93.06 182 LYS A N 1
ATOM 1479 C CA . LYS A 1 182 ? -20.624 0.047 54.724 1.00 93.06 182 LYS A CA 1
ATOM 1480 C C . LYS A 1 182 ? -19.527 -0.769 54.029 1.00 93.06 182 LYS A C 1
ATOM 1482 O O . LYS A 1 182 ? -18.999 -1.695 54.637 1.00 93.06 182 LYS A O 1
ATOM 1487 N N . LEU A 1 183 ? -19.189 -0.468 52.772 1.00 92.38 183 LEU A N 1
ATOM 1488 C CA . LEU A 1 183 ? -18.043 -1.097 52.099 1.00 92.38 183 LEU A CA 1
ATOM 1489 C C . LEU A 1 183 ? -16.736 -0.743 52.827 1.00 92.38 183 LEU A C 1
ATOM 1491 O O . LEU A 1 183 ? -15.928 -1.634 53.092 1.00 92.38 183 LEU A O 1
ATOM 1495 N N . LYS A 1 184 ? -16.586 0.520 53.257 1.00 92.44 184 LYS A N 1
ATOM 1496 C CA . LYS A 1 184 ? -15.457 0.965 54.093 1.00 92.44 184 LYS A CA 1
ATOM 1497 C C . LYS A 1 184 ? -15.411 0.267 55.452 1.00 92.44 184 LYS A C 1
ATOM 1499 O O . LYS A 1 184 ? -14.346 -0.181 55.863 1.00 92.44 184 LYS A O 1
ATOM 1504 N N . GLU A 1 185 ? -16.550 0.122 56.133 1.00 93.25 185 GLU A N 1
ATOM 1505 C CA . GLU A 1 185 ? -16.647 -0.617 57.408 1.00 93.25 185 GLU A CA 1
ATOM 1506 C C . GLU A 1 185 ? -16.159 -2.068 57.270 1.00 93.25 185 GLU A C 1
ATOM 1508 O O . GLU A 1 185 ? -15.558 -2.619 58.191 1.00 93.25 185 GLU A O 1
ATOM 1513 N N . ARG A 1 186 ? -16.368 -2.676 56.096 1.00 89.69 186 ARG A N 1
ATOM 1514 C CA . ARG A 1 186 ? -15.919 -4.036 55.763 1.00 89.69 186 ARG A CA 1
ATOM 1515 C C . ARG A 1 186 ? -14.493 -4.115 55.217 1.00 89.69 186 ARG A C 1
ATOM 1517 O O . ARG A 1 186 ? -14.094 -5.186 54.768 1.00 89.69 186 ARG A O 1
ATOM 1524 N N . ARG A 1 187 ? -13.731 -3.016 55.272 1.00 89.31 187 ARG A N 1
ATOM 1525 C CA . ARG A 1 187 ? -12.322 -2.934 54.850 1.00 89.31 187 ARG A CA 1
ATOM 1526 C C . ARG A 1 187 ? -12.082 -3.410 53.410 1.00 89.31 187 ARG A C 1
ATOM 1528 O O . ARG A 1 187 ? -11.081 -4.066 53.143 1.00 89.31 187 ARG A O 1
ATOM 1535 N N . GLN A 1 188 ? -12.997 -3.101 52.490 1.00 87.00 188 GLN A N 1
ATOM 1536 C CA . GLN A 1 188 ? -12.753 -3.334 51.063 1.00 87.00 188 GLN A CA 1
ATOM 1537 C C . GLN A 1 188 ? -11.582 -2.457 50.597 1.00 87.00 188 GLN A C 1
ATOM 1539 O O . GLN A 1 188 ? -11.576 -1.254 50.866 1.00 87.00 188 GLN A O 1
ATOM 1544 N N . SER A 1 189 ? -10.594 -3.073 49.945 1.00 79.62 189 SER A N 1
ATOM 1545 C CA . SER A 1 189 ? -9.331 -2.443 49.533 1.00 79.62 189 SER A CA 1
ATOM 1546 C C . SER A 1 189 ? -9.555 -1.287 48.561 1.00 79.62 189 SER A C 1
ATOM 1548 O O . SER A 1 189 ? -9.015 -0.202 48.761 1.00 79.62 189 SER A O 1
ATOM 1550 N N . HIS A 1 190 ? -10.424 -1.495 47.574 1.00 87.12 190 HIS A N 1
ATOM 1551 C CA . HIS A 1 190 ? -10.876 -0.464 46.654 1.00 87.12 190 HIS A CA 1
ATOM 1552 C C . HIS A 1 190 ? -12.363 -0.203 46.907 1.00 87.12 190 HIS A C 1
ATOM 1554 O O . HIS A 1 190 ? -13.169 -1.129 46.905 1.00 87.12 190 HIS A O 1
ATOM 1560 N N . THR A 1 191 ? -12.749 1.038 47.212 1.00 88.69 191 THR A N 1
ATOM 1561 C CA . THR A 1 191 ? -14.162 1.391 47.427 1.00 88.69 191 THR A CA 1
ATOM 1562 C C . THR A 1 191 ? -14.583 2.416 46.382 1.00 88.69 191 THR A C 1
ATOM 1564 O O . THR A 1 191 ? -14.074 3.540 46.452 1.00 88.69 191 THR A O 1
ATOM 1567 N N . PRO A 1 192 ? -15.559 2.093 45.512 1.00 90.44 192 PRO A N 1
ATOM 1568 C CA . PRO A 1 192 ? -16.020 3.018 44.491 1.00 90.44 192 PRO A CA 1
ATOM 1569 C C . PRO A 1 192 ? -16.467 4.373 45.060 1.00 90.44 192 PRO A C 1
ATOM 1571 O O . PRO A 1 192 ? -16.950 4.513 46.200 1.00 90.44 192 PRO A O 1
ATOM 1574 N N . SER A 1 193 ? -16.293 5.404 44.247 1.00 91.94 193 SER A N 1
ATOM 1575 C CA . SER A 1 193 ? -16.788 6.754 44.458 1.00 91.94 193 SER A CA 1
ATOM 1576 C C . SER A 1 193 ? -18.321 6.770 44.605 1.00 91.94 193 SER A C 1
ATOM 1578 O O . SER A 1 193 ? -19.037 5.819 44.294 1.00 91.94 193 SER A O 1
ATOM 1580 N N . VAL A 1 194 ? -18.854 7.858 45.172 1.00 91.06 194 VAL A N 1
ATOM 1581 C CA . VAL A 1 194 ? -20.314 7.993 45.327 1.00 91.06 194 VAL A CA 1
ATOM 1582 C C . VAL A 1 194 ? -20.985 8.103 43.957 1.00 91.06 194 VAL A C 1
ATOM 1584 O O . VAL A 1 194 ? -22.062 7.543 43.779 1.00 91.06 194 VAL A O 1
ATOM 1587 N N . GLU A 1 195 ? -20.349 8.787 43.009 1.00 87.12 195 GLU A N 1
ATOM 1588 C CA . GLU A 1 195 ? -20.842 8.968 41.639 1.00 87.12 195 GLU A CA 1
ATOM 1589 C C . GLU A 1 195 ? -20.850 7.639 40.881 1.00 87.12 195 GLU A C 1
ATOM 1591 O O . GLU A 1 195 ? -21.850 7.285 40.264 1.00 87.12 195 GLU A O 1
ATOM 1596 N N . GLU A 1 196 ? -19.802 6.838 41.050 1.00 85.38 196 GLU A N 1
ATOM 1597 C CA . GLU A 1 196 ? -19.673 5.506 40.451 1.00 85.38 196 GLU A CA 1
ATOM 1598 C C . GLU A 1 196 ? -20.760 4.548 40.964 1.00 85.38 196 GLU A C 1
ATOM 1600 O O . GLU A 1 196 ? -21.437 3.864 40.196 1.00 85.38 196 GLU A O 1
ATOM 1605 N N . LEU A 1 197 ? -21.015 4.554 42.277 1.00 88.19 197 LEU A N 1
ATOM 1606 C CA . LEU A 1 197 ? -22.119 3.790 42.864 1.00 88.19 197 LEU A CA 1
ATOM 1607 C C . LEU A 1 197 ? -23.487 4.302 42.399 1.00 88.19 197 LEU A C 1
ATOM 1609 O O . LEU A 1 197 ? -24.411 3.510 42.219 1.00 88.19 197 LEU A O 1
ATOM 1613 N N . MET A 1 198 ? -23.647 5.616 42.215 1.00 86.88 198 MET A N 1
ATOM 1614 C CA . MET A 1 198 ? -24.882 6.181 41.667 1.00 86.88 198 MET A CA 1
ATOM 1615 C C . MET A 1 198 ? -25.124 5.698 40.238 1.00 86.88 198 MET A C 1
ATOM 1617 O O . MET A 1 198 ? -26.246 5.291 39.932 1.00 86.88 198 MET A O 1
ATOM 1621 N N . TYR A 1 199 ? -24.088 5.699 39.399 1.00 83.19 199 TYR A N 1
ATOM 1622 C CA . TYR A 1 199 ? -24.154 5.179 38.040 1.00 83.19 199 TYR A CA 1
ATOM 1623 C C . TYR A 1 199 ? -24.565 3.700 38.038 1.00 83.19 199 TYR A C 1
ATOM 1625 O O . TYR A 1 199 ? -25.584 3.340 37.444 1.00 83.19 199 TYR A O 1
ATOM 1633 N N . LEU A 1 200 ? -23.869 2.867 38.817 1.00 86.44 200 LEU A N 1
ATOM 1634 C CA . LEU A 1 200 ? -24.169 1.444 38.977 1.00 86.44 200 LEU A CA 1
ATOM 1635 C C . LEU A 1 200 ? -25.626 1.199 39.405 1.00 86.44 200 LEU A C 1
ATOM 1637 O O . LEU A 1 200 ? -26.324 0.373 38.816 1.00 86.44 200 LEU A O 1
ATOM 1641 N N . PHE A 1 201 ? -26.141 1.959 40.377 1.00 83.94 201 PHE A N 1
ATOM 1642 C CA . PHE A 1 201 ? -27.543 1.830 40.788 1.00 83.94 201 PHE A CA 1
ATOM 1643 C C . PHE A 1 201 ? -28.525 2.278 39.725 1.00 83.94 201 PHE A C 1
ATOM 1645 O O . PHE A 1 201 ? -29.537 1.604 39.538 1.00 83.94 201 PHE A O 1
ATOM 1652 N N . SER A 1 202 ? -28.243 3.372 39.019 1.00 82.69 202 SER A N 1
ATOM 1653 C CA . SER A 1 202 ? -29.098 3.822 37.922 1.00 82.69 202 SER A CA 1
ATOM 1654 C C . SER A 1 202 ? -29.270 2.719 36.870 1.00 82.69 202 SER A C 1
ATOM 1656 O O . SER A 1 202 ? -30.398 2.427 36.470 1.00 82.69 202 SER A O 1
ATOM 1658 N N . HIS A 1 203 ? -28.191 2.003 36.547 1.00 78.75 203 HIS A N 1
ATOM 1659 C CA . HIS A 1 203 ? -28.206 0.910 35.583 1.00 78.75 203 HIS A CA 1
ATOM 1660 C C . HIS A 1 203 ? -28.956 -0.333 36.096 1.00 78.75 203 HIS A C 1
ATOM 1662 O O . HIS A 1 203 ? -29.767 -0.921 35.375 1.00 78.75 203 HIS A O 1
ATOM 1668 N N . ILE A 1 204 ? -28.758 -0.713 37.363 1.00 76.88 204 ILE A N 1
ATOM 1669 C CA . ILE A 1 204 ? -29.491 -1.823 38.001 1.00 76.88 204 ILE A CA 1
ATOM 1670 C C . ILE A 1 204 ? -31.005 -1.547 38.011 1.00 76.88 204 ILE A C 1
ATOM 1672 O O . ILE A 1 204 ? -31.808 -2.448 37.747 1.00 76.88 204 ILE A O 1
ATOM 1676 N N . TYR A 1 205 ? -31.421 -0.306 38.289 1.00 75.69 205 TYR A N 1
ATOM 1677 C CA . TYR A 1 205 ? -32.836 0.080 38.258 1.00 75.69 205 TYR A CA 1
ATOM 1678 C C . TYR A 1 205 ? -33.436 -0.003 36.851 1.00 75.69 205 TYR A C 1
ATOM 1680 O O . TYR A 1 205 ? -34.580 -0.443 36.712 1.00 75.69 205 TYR A O 1
ATOM 1688 N N . VAL A 1 206 ? -32.682 0.382 35.816 1.00 67.38 206 VAL A N 1
ATOM 1689 C CA . VAL A 1 206 ? -33.119 0.272 34.416 1.00 67.38 206 VAL A CA 1
ATOM 1690 C C . VAL A 1 206 ? -33.271 -1.199 34.005 1.00 67.38 206 VAL A C 1
ATOM 1692 O O . VAL A 1 206 ? -34.326 -1.569 33.493 1.00 67.38 206 VAL A O 1
ATOM 1695 N N . ARG A 1 207 ? -32.305 -2.077 34.318 1.00 69.81 207 ARG A N 1
ATOM 1696 C CA . ARG A 1 207 ? -32.405 -3.518 33.993 1.00 69.81 207 ARG A CA 1
ATOM 1697 C C . ARG A 1 207 ? -33.524 -4.237 34.733 1.00 69.81 207 ARG A C 1
ATOM 1699 O O . ARG A 1 207 ? -34.216 -5.052 34.132 1.00 69.81 207 ARG A O 1
ATOM 1706 N N . LYS A 1 208 ? -33.759 -3.925 36.014 1.00 70.56 208 LYS A N 1
ATOM 1707 C CA . LYS A 1 208 ? -34.857 -4.541 36.785 1.00 70.56 208 LYS A CA 1
ATOM 1708 C C . LYS A 1 208 ? -36.238 -4.231 36.209 1.00 70.56 208 LYS A C 1
ATOM 1710 O O . LYS A 1 208 ? -37.141 -5.032 36.411 1.00 70.56 208 LYS A O 1
ATOM 1715 N N . LYS A 1 209 ? -36.399 -3.112 35.493 1.00 68.50 209 LYS A N 1
ATOM 1716 C CA . LYS A 1 209 ? -37.629 -2.799 34.748 1.00 68.50 209 LYS A CA 1
ATOM 1717 C C . LYS A 1 209 ? -37.755 -3.570 33.431 1.00 68.50 209 LYS A C 1
ATOM 1719 O O . LYS A 1 209 ? -38.872 -3.751 32.969 1.00 68.50 209 LYS A O 1
ATOM 1724 N N . ALA A 1 210 ? -36.639 -4.001 32.845 1.00 66.81 210 ALA A N 1
ATOM 1725 C CA . ALA A 1 210 ? -36.598 -4.717 31.570 1.00 66.81 210 ALA A CA 1
ATOM 1726 C C . ALA A 1 210 ? -36.699 -6.253 31.707 1.00 66.81 210 ALA A C 1
ATOM 1728 O O . ALA A 1 210 ? -36.689 -6.943 30.698 1.00 66.81 210 ALA A O 1
ATOM 1729 N N . ASP A 1 211 ? -36.776 -6.784 32.934 1.00 68.56 211 ASP A N 1
ATOM 1730 C CA . ASP A 1 211 ? -36.870 -8.221 33.264 1.00 68.56 211 ASP A CA 1
ATOM 1731 C C . ASP A 1 211 ? -35.739 -9.118 32.703 1.00 68.56 211 ASP A C 1
ATOM 1733 O O . ASP A 1 211 ? -35.881 -10.326 32.548 1.00 68.56 211 ASP A O 1
ATOM 1737 N N . VAL A 1 212 ? -34.561 -8.540 32.436 1.00 60.12 212 VAL A N 1
ATOM 1738 C CA . VAL A 1 212 ? -33.377 -9.271 31.943 1.00 60.12 212 VAL A CA 1
ATOM 1739 C C . VAL A 1 212 ? -32.465 -9.636 33.120 1.00 60.12 212 VAL A C 1
ATOM 1741 O O . VAL A 1 212 ? -31.529 -8.891 33.426 1.00 60.12 212 VAL A O 1
ATOM 1744 N N . ARG A 1 213 ? -32.752 -10.741 33.826 1.00 55.72 213 ARG A N 1
ATOM 1745 C CA . ARG A 1 213 ? -31.977 -11.173 35.015 1.00 55.72 213 ARG A CA 1
ATOM 1746 C C . ARG A 1 213 ? -31.027 -12.355 34.817 1.00 55.72 213 ARG A C 1
ATOM 1748 O O . ARG A 1 213 ? -30.141 -12.515 35.647 1.00 55.72 213 ARG A O 1
ATOM 1755 N N . ASP A 1 214 ? -31.144 -13.118 33.736 1.00 52.62 214 ASP A N 1
ATOM 1756 C CA . ASP A 1 214 ? -30.376 -14.360 33.570 1.00 52.62 214 ASP A CA 1
ATOM 1757 C C . ASP A 1 214 ? -29.355 -14.270 32.440 1.00 52.62 214 ASP A C 1
ATOM 1759 O O . ASP A 1 214 ? -29.528 -14.836 31.363 1.00 52.62 214 ASP A O 1
ATOM 1763 N N . VAL A 1 215 ? -28.245 -13.583 32.700 1.00 52.66 215 VAL A N 1
ATOM 1764 C CA . VAL A 1 215 ? -27.034 -13.805 31.910 1.00 52.66 215 VAL A CA 1
ATOM 1765 C C . VAL A 1 215 ? -25.905 -14.113 32.883 1.00 52.66 215 VAL A C 1
ATOM 1767 O O . VAL A 1 215 ? -25.314 -13.229 33.491 1.00 52.66 215 VAL A O 1
ATOM 1770 N N . THR A 1 216 ? -25.648 -15.403 33.099 1.00 49.69 216 THR A N 1
ATOM 1771 C CA . THR A 1 216 ? -24.437 -15.854 33.787 1.00 49.69 216 THR A CA 1
ATOM 1772 C C . THR A 1 216 ? -23.265 -15.644 32.843 1.00 49.69 216 THR A C 1
ATOM 1774 O O . THR A 1 216 ? -23.072 -16.413 31.898 1.00 49.69 216 THR A O 1
ATOM 1777 N N . HIS A 1 217 ? -22.509 -14.580 33.068 1.00 58.84 217 HIS A N 1
ATOM 1778 C CA . HIS A 1 217 ? -21.369 -14.236 32.228 1.00 58.84 217 HIS A CA 1
ATOM 1779 C C . HIS A 1 217 ? -20.173 -15.124 32.566 1.00 58.84 217 HIS A C 1
ATOM 1781 O O . HIS A 1 217 ? -19.878 -15.355 33.737 1.00 58.84 217 HIS A O 1
ATOM 1787 N N . ARG A 1 218 ? -19.483 -15.630 31.538 1.00 63.09 218 ARG A N 1
ATOM 1788 C CA . ARG A 1 218 ? -18.239 -16.415 31.666 1.00 63.09 218 ARG A CA 1
ATOM 1789 C C . ARG A 1 218 ? -16.985 -15.615 31.297 1.00 63.09 218 ARG A C 1
ATOM 1791 O O . ARG A 1 218 ? -15.942 -16.225 31.093 1.00 63.09 218 ARG A O 1
ATOM 1798 N N . ALA A 1 219 ? -17.102 -14.292 31.175 1.00 69.56 219 ALA A N 1
ATOM 1799 C CA . ALA A 1 219 ? -15.985 -13.457 30.755 1.00 69.56 219 ALA A CA 1
ATOM 1800 C C . ALA A 1 219 ? -14.831 -13.553 31.760 1.00 69.56 219 ALA A C 1
ATOM 1802 O O . ALA A 1 219 ? -15.044 -13.490 32.976 1.00 69.56 219 ALA A O 1
ATOM 1803 N N . THR A 1 220 ? -13.621 -13.736 31.245 1.00 81.19 220 THR A N 1
ATOM 1804 C CA . THR A 1 220 ? -12.403 -13.785 32.055 1.00 81.19 220 THR A CA 1
ATOM 1805 C C . THR A 1 220 ? -11.994 -12.382 32.505 1.00 81.19 220 THR A C 1
ATOM 1807 O O . THR A 1 220 ? -12.485 -11.368 32.001 1.00 81.19 220 THR A O 1
ATOM 1810 N N . GLN A 1 221 ? -11.097 -12.303 33.489 1.00 82.12 221 GLN A N 1
ATOM 1811 C CA . GLN A 1 221 ? -10.571 -11.022 33.959 1.00 82.12 221 GLN A CA 1
ATOM 1812 C C . GLN A 1 221 ? -9.843 -10.282 32.824 1.00 82.12 221 GLN A C 1
ATOM 1814 O O . GLN A 1 221 ? -9.997 -9.072 32.671 1.00 82.12 221 GLN A O 1
ATOM 1819 N N . GLU A 1 222 ? -9.077 -11.010 32.017 1.00 80.69 222 GLU A N 1
ATOM 1820 C CA . GLU A 1 222 ? -8.298 -10.489 30.899 1.00 80.69 222 GLU A CA 1
ATOM 1821 C C . GLU A 1 222 ? -9.198 -9.944 29.784 1.00 80.69 222 GLU A C 1
ATOM 1823 O O . GLU A 1 222 ? -8.964 -8.831 29.317 1.00 80.69 222 GLU A O 1
ATOM 1828 N N . GLU A 1 223 ? -10.273 -10.659 29.430 1.00 73.62 223 GLU A N 1
ATOM 1829 C CA . GLU A 1 223 ? -11.263 -10.209 28.435 1.00 73.62 223 GLU A CA 1
ATOM 1830 C C . GLU A 1 223 ? -11.936 -8.896 28.856 1.00 73.62 223 GLU A C 1
ATOM 1832 O O . GLU A 1 223 ? -12.132 -7.989 28.047 1.00 73.62 223 GLU A O 1
ATOM 1837 N N . LEU A 1 224 ? -12.260 -8.758 30.146 1.00 78.12 224 LEU A N 1
ATOM 1838 C CA . LEU A 1 224 ? -12.856 -7.534 30.676 1.00 78.12 224 LEU A CA 1
ATOM 1839 C C . LEU A 1 224 ? -11.849 -6.380 30.711 1.00 78.12 224 LEU A C 1
ATOM 1841 O O . LEU A 1 224 ? -12.216 -5.254 30.383 1.00 78.12 224 LEU A O 1
ATOM 1845 N N . LYS A 1 225 ? -10.582 -6.645 31.057 1.00 82.25 225 LYS A N 1
ATOM 1846 C CA . LYS A 1 225 ? -9.509 -5.638 31.011 1.00 82.25 225 LYS A CA 1
ATOM 1847 C C . LYS A 1 225 ? -9.294 -5.135 29.582 1.00 82.25 225 LYS A C 1
ATOM 1849 O O . LYS A 1 225 ? -9.250 -3.927 29.363 1.00 82.25 225 LYS A O 1
ATOM 1854 N N . GLU A 1 226 ? -9.216 -6.043 28.610 1.00 77.81 226 GLU A N 1
ATOM 1855 C CA . GLU A 1 226 ? -9.058 -5.710 27.191 1.00 77.81 226 GLU A CA 1
ATOM 1856 C C . GLU A 1 226 ? -10.246 -4.888 26.668 1.00 77.81 226 GLU A C 1
ATOM 1858 O O . GLU A 1 226 ? -10.051 -3.868 26.007 1.00 77.81 226 GLU A O 1
ATOM 1863 N N . ALA A 1 227 ? -11.473 -5.253 27.047 1.00 75.38 227 ALA A N 1
ATOM 1864 C CA . ALA A 1 227 ? -12.666 -4.507 26.661 1.00 75.38 227 ALA A CA 1
ATOM 1865 C C . ALA A 1 227 ? -12.711 -3.082 27.239 1.00 75.38 227 ALA A C 1
ATOM 1867 O O . ALA A 1 227 ? -13.137 -2.161 26.544 1.00 75.38 227 ALA A O 1
ATOM 1868 N N . ILE A 1 228 ? -12.257 -2.879 28.483 1.00 80.12 228 ILE A N 1
ATOM 1869 C CA . ILE A 1 228 ? -12.144 -1.538 29.083 1.00 80.12 228 ILE A CA 1
ATOM 1870 C C . ILE A 1 228 ? -11.069 -0.719 28.354 1.00 80.12 228 ILE A C 1
ATOM 1872 O O . ILE A 1 228 ? -11.296 0.446 28.033 1.00 80.12 228 ILE A O 1
ATOM 1876 N N . MET A 1 229 ? -9.924 -1.330 28.032 1.00 82.25 229 MET A N 1
ATOM 1877 C CA . MET A 1 229 ? -8.839 -0.676 27.288 1.00 82.25 229 MET A CA 1
ATOM 1878 C C . MET A 1 229 ? -9.249 -0.261 25.870 1.00 82.25 229 MET A C 1
ATOM 1880 O O . MET A 1 229 ? -8.735 0.737 25.361 1.00 82.25 229 MET A O 1
ATOM 1884 N N . ALA A 1 230 ? -10.168 -1.008 25.252 1.00 78.62 230 ALA A N 1
ATOM 1885 C CA . ALA A 1 230 ? -10.716 -0.729 23.929 1.00 78.62 230 ALA A CA 1
ATOM 1886 C C . ALA A 1 230 ? -11.703 0.454 23.902 1.00 78.62 230 ALA A C 1
ATOM 1888 O O . ALA A 1 230 ? -12.051 0.924 22.819 1.00 78.62 230 ALA A O 1
ATOM 1889 N N . VAL A 1 231 ? -12.148 0.960 25.062 1.00 74.81 231 VAL A N 1
ATOM 1890 C CA . VAL A 1 231 ? -12.956 2.186 25.133 1.00 74.81 231 VAL A CA 1
ATOM 1891 C C . VAL A 1 231 ? -12.072 3.388 24.762 1.00 74.81 231 VAL A C 1
ATOM 1893 O O . VAL A 1 231 ? -11.060 3.623 25.440 1.00 74.81 231 VAL A O 1
ATOM 1896 N N . PRO A 1 232 ? -12.426 4.165 23.716 1.00 75.38 232 PRO A N 1
ATOM 1897 C CA . PRO A 1 232 ? -11.641 5.321 23.298 1.00 75.38 232 PRO A CA 1
ATOM 1898 C C . PRO A 1 232 ? -11.555 6.347 24.432 1.00 75.38 232 PRO A C 1
ATOM 1900 O O . PRO A 1 232 ? -12.577 6.856 24.899 1.00 75.38 232 PRO A O 1
ATOM 1903 N N . VAL A 1 233 ? -10.332 6.663 24.868 1.00 78.50 233 VAL A N 1
ATOM 1904 C CA . VAL A 1 233 ? -10.087 7.653 25.935 1.00 78.50 233 VAL A CA 1
ATOM 1905 C C . VAL A 1 233 ? -10.612 9.026 25.524 1.00 78.50 233 VAL A C 1
ATOM 1907 O O . VAL A 1 233 ? -11.192 9.735 26.340 1.00 78.50 233 VAL A O 1
ATOM 1910 N N . ASP A 1 234 ? -10.436 9.372 24.249 1.00 75.69 234 ASP A N 1
ATOM 1911 C CA . ASP A 1 234 ? -10.711 10.711 23.729 1.00 75.69 234 ASP A CA 1
ATOM 1912 C C . ASP A 1 234 ? -12.211 11.007 23.606 1.00 75.69 234 ASP A C 1
ATOM 1914 O O . ASP A 1 234 ? -12.622 12.164 23.665 1.00 75.69 234 ASP A O 1
ATOM 1918 N N . GLU A 1 235 ? -13.042 9.972 23.455 1.00 74.88 235 GLU A N 1
ATOM 1919 C CA . GLU A 1 235 ? -14.485 10.142 23.273 1.00 74.88 235 GLU A CA 1
ATOM 1920 C C . GLU A 1 235 ? -15.234 10.177 24.609 1.00 74.88 235 GLU A C 1
ATOM 1922 O O . GLU A 1 235 ? -16.194 10.937 24.752 1.00 74.88 235 GLU A O 1
ATOM 1927 N N . GLN A 1 236 ? -14.828 9.355 25.588 1.00 74.88 236 GLN A N 1
ATOM 1928 C CA . GLN A 1 236 ? -15.530 9.209 26.871 1.00 74.88 236 GLN A CA 1
ATOM 1929 C C . GLN A 1 236 ? -14.573 8.885 28.040 1.00 74.88 236 GLN A C 1
ATOM 1931 O O . GLN A 1 236 ? -14.650 7.793 28.619 1.00 74.88 236 GLN A O 1
ATOM 1936 N N . PRO A 1 237 ? -13.697 9.825 28.447 1.00 82.25 237 PRO A N 1
ATOM 1937 C CA . PRO A 1 237 ? -12.681 9.572 29.474 1.00 82.25 237 PRO A CA 1
ATOM 1938 C C . PRO A 1 237 ? -13.296 9.214 30.836 1.00 82.25 237 PRO A C 1
ATOM 194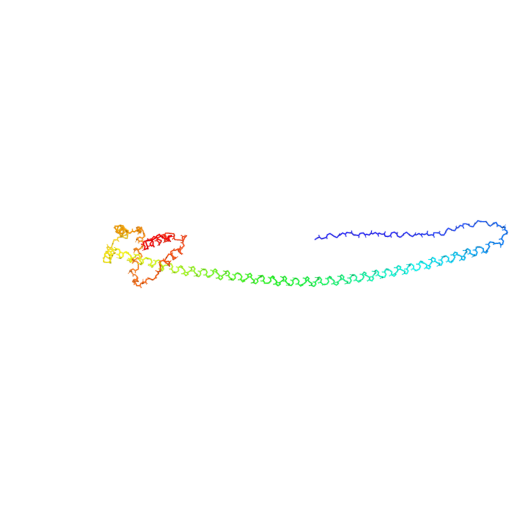0 O O . PRO A 1 237 ? -12.800 8.329 31.532 1.00 82.25 237 PRO A O 1
ATOM 1943 N N . GLU A 1 238 ? -14.426 9.835 31.188 1.00 81.25 238 GLU A N 1
ATOM 1944 C CA . GLU A 1 238 ? -15.143 9.575 32.443 1.00 81.25 238 GLU A CA 1
ATOM 1945 C C . GLU A 1 238 ? -15.707 8.146 32.509 1.00 81.25 238 GLU A C 1
ATOM 1947 O O . GLU A 1 238 ? -15.636 7.491 33.550 1.00 81.25 238 GLU A O 1
ATOM 1952 N N . ASN A 1 239 ? -16.223 7.625 31.388 1.00 79.00 239 ASN A N 1
ATOM 1953 C CA . ASN A 1 239 ? -16.774 6.269 31.335 1.00 79.00 239 ASN A CA 1
ATOM 1954 C C . ASN A 1 239 ? -15.678 5.214 31.465 1.00 79.00 239 ASN A C 1
ATOM 1956 O O . ASN A 1 239 ? -15.879 4.203 32.139 1.00 79.00 239 ASN A O 1
ATOM 1960 N N . ARG A 1 240 ? -14.518 5.449 30.844 1.00 83.12 240 ARG A N 1
ATOM 1961 C CA . ARG A 1 240 ? -13.368 4.556 30.975 1.00 83.12 240 ARG A CA 1
ATOM 1962 C C . ARG A 1 240 ? -12.843 4.539 32.407 1.00 83.12 240 ARG A C 1
ATOM 1964 O O . ARG A 1 240 ? -12.709 3.462 32.974 1.00 83.12 240 ARG A O 1
ATOM 1971 N N . GLN A 1 241 ? -12.652 5.703 33.023 1.00 86.25 241 GLN A N 1
ATOM 1972 C CA . GLN A 1 241 ? -12.189 5.791 34.409 1.00 86.25 241 GLN A CA 1
ATOM 1973 C C . GLN A 1 241 ? -13.157 5.105 35.389 1.00 86.25 241 GLN A C 1
ATOM 1975 O O . GLN A 1 241 ? -12.728 4.390 36.295 1.00 86.25 241 GLN A O 1
ATOM 1980 N N . PHE A 1 242 ? -14.468 5.264 35.180 1.00 85.31 242 PHE A N 1
ATOM 1981 C CA . PHE A 1 242 ? -15.482 4.540 35.948 1.00 85.31 242 PHE A CA 1
ATOM 1982 C C . PHE A 1 242 ? -15.332 3.018 35.808 1.00 85.31 242 PHE A C 1
ATOM 1984 O O . PHE A 1 242 ? -15.399 2.290 36.800 1.00 85.31 242 PHE A O 1
ATOM 1991 N N . LEU A 1 243 ? -15.136 2.531 34.581 1.00 83.81 243 LEU A N 1
ATOM 1992 C CA . LEU A 1 243 ? -14.964 1.109 34.302 1.00 83.81 243 LEU A CA 1
ATOM 1993 C C . LEU A 1 243 ? -13.683 0.540 34.921 1.00 83.81 243 LEU A C 1
ATOM 1995 O O . LEU A 1 243 ? -13.719 -0.560 35.470 1.00 83.81 243 LEU A O 1
ATOM 1999 N N . GLU A 1 244 ? -12.586 1.293 34.874 1.00 88.12 244 GLU A N 1
ATOM 2000 C CA . GLU A 1 244 ? -11.319 0.951 35.525 1.00 88.12 244 GLU A CA 1
ATOM 2001 C C . GLU A 1 244 ? -11.508 0.834 37.047 1.00 88.12 244 GLU A C 1
ATOM 2003 O O . GLU A 1 244 ? -11.219 -0.215 37.619 1.00 88.12 244 GLU A O 1
ATOM 2008 N N . SER A 1 245 ? -12.119 1.829 37.701 1.00 88.19 245 SER A N 1
ATOM 2009 C CA . SER A 1 245 ? -12.440 1.781 39.141 1.00 88.19 245 SER A CA 1
ATOM 2010 C C . SER A 1 245 ? -13.344 0.596 39.510 1.00 88.19 245 SER A C 1
ATOM 2012 O O . SER A 1 245 ? -13.139 -0.090 40.519 1.00 88.19 245 SER A O 1
ATOM 2014 N N . LEU A 1 246 ? -14.339 0.297 38.668 1.00 85.69 246 LEU A N 1
ATOM 2015 C CA . LEU A 1 246 ? -15.220 -0.852 38.858 1.00 85.69 246 LEU A CA 1
ATOM 2016 C C . LEU A 1 246 ? -14.456 -2.177 38.741 1.00 85.69 246 LEU A C 1
ATOM 2018 O O . LEU A 1 246 ? -14.695 -3.094 39.529 1.00 85.69 246 LEU A O 1
ATOM 2022 N N . PHE A 1 247 ? -13.522 -2.275 37.796 1.00 87.69 247 PHE A N 1
ATOM 2023 C CA . PHE A 1 247 ? -12.641 -3.426 37.640 1.00 87.69 247 PHE A CA 1
ATOM 2024 C C . PHE A 1 247 ? -11.739 -3.611 38.866 1.00 87.69 247 PHE A C 1
ATOM 2026 O O . PHE A 1 247 ? -11.684 -4.708 39.427 1.00 87.69 247 PHE A O 1
ATOM 2033 N N . GLU A 1 248 ? -11.100 -2.543 39.348 1.00 89.62 248 GLU A N 1
ATOM 2034 C CA . GLU A 1 248 ? -10.277 -2.588 40.563 1.00 89.62 248 GLU A CA 1
ATOM 2035 C C . GLU A 1 248 ? -11.102 -3.000 41.787 1.00 89.62 248 GLU A C 1
ATOM 2037 O O . GLU A 1 248 ? -10.667 -3.823 42.598 1.00 89.62 248 GLU A O 1
ATOM 2042 N N . PHE A 1 249 ? -12.337 -2.498 41.898 1.00 88.88 249 PHE A N 1
ATOM 2043 C CA . PHE A 1 249 ? -13.279 -2.930 42.926 1.00 88.88 249 PHE A CA 1
ATOM 2044 C C . PHE A 1 249 ? -13.594 -4.421 42.832 1.00 88.88 249 PHE A C 1
ATOM 2046 O O . PHE A 1 249 ? -13.660 -5.088 43.865 1.00 88.88 249 PHE A O 1
ATOM 2053 N N . LEU A 1 250 ? -13.796 -4.964 41.633 1.00 87.31 250 LEU A N 1
ATOM 2054 C CA . LEU A 1 250 ? -14.143 -6.369 41.437 1.00 87.31 250 LEU A CA 1
ATOM 2055 C C . LEU A 1 250 ? -12.991 -7.307 41.788 1.00 87.31 250 LEU A C 1
ATOM 2057 O O . LEU A 1 250 ? -13.186 -8.224 42.594 1.00 87.31 250 LEU A O 1
ATOM 2061 N N . PHE A 1 251 ? -11.813 -7.048 41.224 1.00 88.50 251 PHE A N 1
ATOM 2062 C CA . PHE A 1 251 ? -10.669 -7.960 41.259 1.00 88.50 251 PHE A CA 1
ATOM 2063 C C . PHE A 1 251 ? -9.638 -7.632 42.346 1.00 88.50 251 PHE A C 1
ATOM 2065 O O . PHE A 1 251 ? -8.713 -8.414 42.551 1.00 88.50 251 PHE A O 1
ATOM 2072 N N . GLU A 1 252 ? -9.806 -6.519 43.068 1.00 88.56 252 GLU A N 1
ATOM 2073 C CA . GLU A 1 252 ? -8.929 -6.081 44.168 1.00 88.56 252 GLU A CA 1
ATOM 2074 C C . GLU A 1 252 ? -7.459 -5.928 43.742 1.00 88.56 252 GLU A C 1
ATOM 2076 O O . GLU A 1 252 ? -6.539 -6.128 44.536 1.00 88.56 252 GLU A O 1
ATOM 2081 N N . ARG A 1 253 ? -7.239 -5.571 42.473 1.00 85.25 253 ARG A N 1
ATOM 2082 C CA . ARG A 1 253 ? -5.926 -5.329 41.869 1.00 85.25 253 ARG A CA 1
ATOM 2083 C C . ARG A 1 253 ? -5.933 -4.007 41.102 1.00 85.25 253 ARG A C 1
ATOM 2085 O O . ARG A 1 253 ? -6.984 -3.674 40.560 1.00 85.25 253 ARG A O 1
ATOM 2092 N N . PRO A 1 254 ? -4.793 -3.294 41.027 1.00 85.69 254 PRO A N 1
ATOM 2093 C CA . PRO A 1 254 ? -4.659 -2.119 40.171 1.00 85.69 254 PRO A CA 1
ATOM 2094 C C . PRO A 1 254 ? -4.926 -2.478 38.711 1.00 85.69 254 PRO A C 1
ATOM 2096 O O . PRO A 1 254 ? -4.478 -3.530 38.243 1.00 85.69 254 PRO A O 1
ATOM 2099 N N . PHE A 1 255 ? -5.606 -1.601 37.982 1.00 79.88 255 PHE A N 1
ATOM 2100 C CA . PHE A 1 255 ? -5.939 -1.840 36.583 1.00 79.88 255 PHE A CA 1
ATOM 2101 C C . PHE A 1 255 ? -4.681 -1.983 35.704 1.00 79.88 255 PHE A C 1
ATOM 2103 O O . PHE A 1 255 ? -4.625 -2.861 34.844 1.00 79.88 255 PHE A O 1
ATOM 2110 N N . ASP A 1 256 ? -3.626 -1.217 35.997 1.00 83.88 256 ASP A N 1
ATOM 2111 C CA . ASP A 1 256 ? -2.361 -1.211 35.242 1.00 83.88 256 ASP A CA 1
ATOM 2112 C C . ASP A 1 256 ? -1.411 -2.386 35.552 1.00 83.88 256 ASP A C 1
ATOM 2114 O O . ASP A 1 256 ? -0.381 -2.527 34.891 1.00 83.88 256 ASP A O 1
ATOM 2118 N N . SER A 1 257 ? -1.733 -3.228 36.546 1.00 77.75 257 SER A N 1
ATOM 2119 C CA . SER A 1 257 ? -0.913 -4.399 36.923 1.00 77.75 257 SER A CA 1
ATOM 2120 C C . SER A 1 257 ? -1.093 -5.598 35.997 1.00 77.75 257 SER A C 1
ATOM 2122 O O . SER A 1 257 ? -0.098 -6.332 35.821 1.00 77.75 257 SER A O 1
#

Foldseek 3Di:
DDDDDDDDPDDPPPPPPPPDDPPDDDDDDDDDDDPPCPVVVVVVVVVVVVVVVVVVVVVVVVVVVVVVVVVVVVVVVVVVVVVVVVVVVVVVVVVVVVVVVVVVVVVVVVVVVVVVVVVVVVVVVVVVVVLVVLVVCLVVLVVVLLLLLLVVLCVLQPVVRSVCLLVVPDDLLVSLVVSQVSCVVVVQLQGDDSVLSSVSSVVVVVVVVVVPDDDPDPDDLVNSLVSLVSPDCVPCVPVSVSSQSSSCSNPVDHSVD

pLDDT: mean 82.5, std 15.93, range [43.81, 98.12]

Secondary structure (DSSP, 8-state):
----------------------------------TTSHHHHHHHHHHHHHHHHHHHHHHHHHHHHHHHHHHHHHHHHHHHHHHHHHHHHHHHHHHHHHHHHHHHHHHHHHHHHHHHHHHHHHHHHHHHHHHHHHHHHHHHHHHHHHHHHHHHHHHHH-HHHHHHHHTT---HHHHHHHHHHHHHHTT-SS---HHHHHHHHHHHHHHHHTT---------HHHHHHHHHTS-TTT-HHHHHHHHHHHHHHHSS-TT-

Organism: NCBI:txid870435

Radius of gyration: 60.73 Å; chains: 1; bounding box: 121×54×149 Å

Sequence (257 aa):
MLKSEHFFDEEDKVMHVVIEPKTKDAGDCPEDGSLGDCSDEMLRSRLTTMECRLIEMRHEHNMERHRSEMKKLDDEFRRAVDKTKKSVNDLKRVHSEIRKEQSELGRAIAALEVQVDETYRKRTNATDDLCRAISFLVPFHHGILLDMAEEKMIRCFGKKSWERLCASHLPLPKLARRVKNKLKERRQSHTPSVEELMYLFSHIYVRKKADVRDVTHRATQEELKEAIMAVPVDEQPENRQFLESLFEFLFERPFDS